Protein AF-A0A522ASK8-F1 (afdb_monomer_lite)

Sequence (220 aa):
MASTKFKPLINVTYTLKLSSFEGRPVESQFGKDQVLLRADVIAPAEAAGADLPWYTYPWVPERVQRAGIRAGEVFTLCVAQQPGTSKPDLRVAKAADATGIPESDLERDLRRSIAQKQREPQQSANVVAMPARPTTAPTVQTLASQALAGCLIAALDATAAARDYAAKHGLVFDATSEDIQGLASTLFIQISRMGAGFTAMSAPGEQQQQLVNGGMKCLQ

Foldseek 3Di:
DPQAADDDDAQDKWKKAWQDLPFDWDQDPVRATWTWTFIQTPDDPVRGDGRHIYTHHPCVSVVCVVLVADHRFIKMWHFYDDPPDPDTDIDIHGPVCVVCPPDDVVNVVVVVVVVVVVPDDDDDDDDDDDDDDDDDDPPVCDLLNVLLVLLLVVLVVVLVVVCVVCVVVVHDDDADPVNSNVRSVVSSVVCVVVVDRDDRDDDDDDPDDDDDDDDDDDDD

Structure (mmCIF, N/CA/C/O backbone):
data_AF-A0A522ASK8-F1
#
_entry.id   AF-A0A522ASK8-F1
#
loop_
_atom_site.group_PDB
_atom_site.id
_atom_site.type_symbol
_atom_site.label_atom_id
_atom_site.label_alt_id
_atom_site.label_comp_id
_atom_site.label_asym_id
_atom_site.label_entity_id
_atom_site.label_seq_id
_atom_site.pdbx_PDB_ins_code
_atom_site.Cartn_x
_atom_site.Cartn_y
_atom_site.Cartn_z
_atom_site.occupancy
_atom_site.B_iso_or_equiv
_atom_site.auth_seq_id
_atom_site.auth_comp_id
_atom_site.auth_asym_id
_atom_site.auth_atom_id
_atom_site.pdbx_PDB_model_num
ATOM 1 N N . MET A 1 1 ? -13.038 23.461 14.520 1.00 42.41 1 MET A N 1
ATOM 2 C CA . MET A 1 1 ? -12.334 22.230 14.942 1.00 42.41 1 MET A CA 1
ATOM 3 C C . MET A 1 1 ? -12.316 21.278 13.757 1.00 42.41 1 MET A C 1
ATOM 5 O O . MET A 1 1 ? -13.387 20.913 13.290 1.00 42.41 1 MET A O 1
ATOM 9 N N . ALA A 1 2 ? -11.148 20.961 13.194 1.00 48.94 2 ALA A N 1
ATOM 10 C CA . ALA A 1 2 ? -11.062 20.005 12.091 1.00 48.94 2 ALA A CA 1
ATOM 11 C C . ALA A 1 2 ? -11.383 18.607 12.637 1.00 48.94 2 ALA A C 1
ATOM 13 O O . ALA A 1 2 ? -10.644 18.087 13.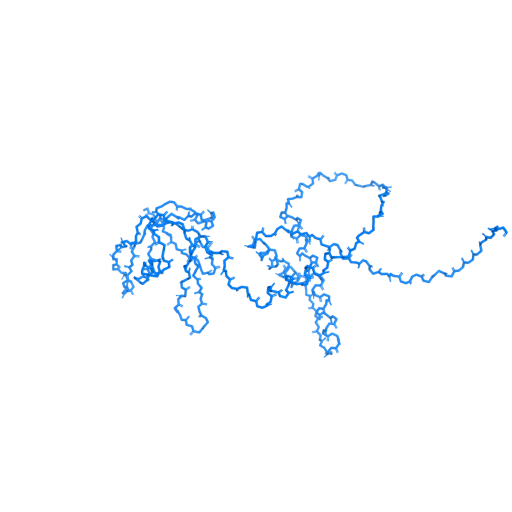466 1.00 48.94 2 ALA A O 1
ATOM 14 N N . SER A 1 3 ? -12.517 18.032 12.237 1.00 60.44 3 SER A N 1
ATOM 15 C CA . SER A 1 3 ? -12.857 16.656 12.598 1.00 60.44 3 SER A CA 1
ATOM 16 C C . SER A 1 3 ? -11.891 15.720 11.870 1.00 60.44 3 SER A C 1
ATOM 18 O O . SER A 1 3 ? -11.914 15.632 10.639 1.00 60.44 3 SER A O 1
ATOM 20 N N . THR A 1 4 ? -11.000 15.076 12.625 1.00 84.00 4 THR A N 1
ATOM 21 C CA . THR A 1 4 ? -10.091 14.046 12.118 1.00 84.00 4 THR A CA 1
ATOM 22 C C . THR A 1 4 ? -10.934 12.912 11.549 1.00 84.00 4 THR A C 1
ATOM 24 O O . THR A 1 4 ? -11.679 12.265 12.278 1.00 84.00 4 THR A O 1
ATOM 27 N N . LYS A 1 5 ? -10.862 12.709 10.233 1.00 88.69 5 LYS A N 1
ATOM 28 C CA . LYS A 1 5 ? -11.617 11.678 9.515 1.00 88.69 5 LYS A CA 1
ATOM 29 C C . LYS A 1 5 ? -10.676 10.629 8.956 1.00 88.69 5 LYS A C 1
ATOM 31 O O . LYS A 1 5 ? -9.588 10.966 8.489 1.00 88.69 5 LYS A O 1
ATOM 36 N N . PHE A 1 6 ? -11.117 9.378 8.950 1.00 90.44 6 PHE A N 1
ATOM 37 C CA . PHE A 1 6 ? -10.369 8.308 8.316 1.00 90.44 6 PHE A CA 1
ATOM 38 C C . PHE A 1 6 ? -10.492 8.422 6.794 1.00 90.44 6 PHE A C 1
ATOM 40 O O . PHE A 1 6 ? -11.593 8.467 6.234 1.00 90.44 6 PHE A O 1
ATOM 47 N N . LYS A 1 7 ? -9.342 8.485 6.121 1.00 88.81 7 LYS A N 1
ATOM 48 C CA . LYS A 1 7 ? -9.238 8.484 4.663 1.00 88.81 7 LYS A CA 1
ATOM 49 C C . LYS A 1 7 ? -8.182 7.452 4.260 1.00 88.81 7 LYS A C 1
ATOM 51 O O . LYS A 1 7 ? -6.997 7.750 4.401 1.00 88.81 7 LYS A O 1
ATOM 56 N N . PRO A 1 8 ? -8.581 6.265 3.773 1.00 88.56 8 PRO A N 1
ATOM 57 C CA . PRO A 1 8 ? -7.616 5.251 3.379 1.00 88.56 8 PRO A CA 1
ATOM 58 C C . PRO A 1 8 ? -6.788 5.735 2.182 1.00 88.56 8 PRO A C 1
ATOM 60 O O . PRO A 1 8 ? -7.332 6.281 1.216 1.00 88.56 8 PRO A O 1
ATOM 63 N N . LEU A 1 9 ? -5.472 5.545 2.261 1.00 86.88 9 LEU A N 1
ATOM 64 C CA . LEU A 1 9 ? -4.545 5.783 1.160 1.00 86.88 9 LEU A CA 1
ATOM 65 C C . LEU A 1 9 ? -4.583 4.623 0.156 1.00 86.88 9 LEU A C 1
ATOM 67 O O . LEU A 1 9 ? -4.892 3.480 0.498 1.00 86.88 9 LEU A O 1
ATOM 71 N N . ILE A 1 10 ? -4.262 4.934 -1.100 1.00 85.75 10 ILE A N 1
ATOM 72 C CA . ILE A 1 10 ? -4.192 3.945 -2.180 1.00 85.75 10 ILE A CA 1
ATOM 73 C C . ILE A 1 10 ? -3.001 3.012 -1.928 1.00 85.75 10 ILE A C 1
ATOM 75 O O . ILE A 1 10 ? -1.924 3.468 -1.552 1.00 85.75 10 ILE A O 1
ATOM 79 N N . ASN A 1 11 ? -3.196 1.714 -2.161 1.00 82.12 11 ASN A N 1
ATOM 80 C CA . ASN A 1 11 ? -2.209 0.639 -2.006 1.00 82.12 11 ASN A CA 1
ATOM 81 C C . ASN A 1 11 ? -1.643 0.471 -0.584 1.00 82.12 11 ASN A C 1
ATOM 83 O O . ASN A 1 11 ? -0.648 -0.234 -0.398 1.00 82.12 11 ASN A O 1
ATOM 87 N N . VAL A 1 12 ? -2.292 1.069 0.416 1.00 83.50 12 VAL A N 1
ATOM 88 C CA . VAL A 1 12 ? -1.988 0.864 1.833 1.00 83.50 12 VAL A CA 1
ATOM 89 C C . VAL A 1 12 ? -3.033 -0.073 2.424 1.00 83.50 12 VAL A C 1
ATOM 91 O O . VAL A 1 12 ? -4.238 0.135 2.263 1.00 83.50 12 VAL A O 1
ATOM 94 N N . THR A 1 13 ? -2.560 -1.120 3.098 1.00 88.56 13 THR A N 1
ATOM 95 C CA . THR A 1 13 ? -3.422 -2.038 3.841 1.00 88.56 13 THR A CA 1
ATOM 96 C C . THR A 1 13 ? -3.640 -1.485 5.239 1.00 88.56 13 THR A C 1
ATOM 98 O O . THR A 1 13 ? -2.684 -1.251 5.974 1.00 88.56 13 THR A O 1
ATOM 101 N N . TYR A 1 14 ? -4.903 -1.315 5.607 1.00 89.06 14 TYR A N 1
ATOM 102 C CA . TYR A 1 14 ? -5.321 -0.910 6.937 1.00 89.06 14 TYR A CA 1
ATOM 103 C C . TYR A 1 14 ? -5.935 -2.085 7.677 1.00 89.06 14 TYR A C 1
ATOM 105 O O . TYR A 1 14 ? -6.714 -2.842 7.099 1.00 89.06 14 TYR A O 1
ATOM 113 N N . THR A 1 15 ? -5.638 -2.188 8.965 1.00 90.56 15 THR A N 1
ATOM 114 C CA . THR A 1 15 ? -6.332 -3.097 9.876 1.00 90.56 15 THR A CA 1
ATOM 115 C C . THR A 1 15 ? -7.351 -2.282 10.649 1.00 90.56 15 THR A C 1
ATOM 117 O O . THR A 1 15 ? -6.987 -1.335 11.347 1.00 90.56 15 THR A O 1
ATOM 120 N N . LEU A 1 16 ? -8.623 -2.627 10.492 1.00 92.75 16 LEU A N 1
ATOM 121 C CA . LEU A 1 16 ? -9.754 -1.855 10.987 1.00 92.75 16 LEU A CA 1
ATOM 122 C C . LEU A 1 16 ? -10.684 -2.732 11.815 1.00 92.75 16 LEU A C 1
ATOM 124 O O . LEU A 1 16 ? -10.792 -3.934 11.578 1.00 92.75 16 LEU A O 1
ATOM 128 N N . LYS A 1 17 ? -11.449 -2.100 12.696 1.00 91.69 17 LYS A N 1
ATOM 129 C CA . LYS A 1 17 ? -12.648 -2.663 13.312 1.00 91.69 17 LYS A CA 1
ATOM 130 C C . LYS A 1 17 ? -13.788 -1.664 13.148 1.00 91.69 17 LYS A C 1
ATOM 132 O O . LYS A 1 17 ? -13.606 -0.475 13.379 1.00 91.69 17 LYS A O 1
ATOM 137 N N . LEU A 1 18 ? -14.957 -2.129 12.712 1.00 90.06 18 LEU A N 1
ATOM 138 C CA . LEU A 1 18 ? -16.137 -1.271 12.565 1.00 90.06 18 LEU A CA 1
ATOM 139 C C . LEU A 1 18 ? -17.043 -1.396 13.789 1.00 90.06 18 LEU A C 1
ATOM 141 O O . LEU A 1 18 ? -17.368 -2.509 14.208 1.00 90.06 18 LEU A O 1
ATOM 145 N N . SER A 1 19 ? -17.480 -0.257 14.327 1.00 85.00 19 SER A N 1
ATOM 146 C CA . SER A 1 19 ? -18.405 -0.194 15.468 1.00 85.00 19 SER A CA 1
ATOM 147 C C . SER A 1 19 ? -19.820 -0.633 15.072 1.00 85.00 19 SER A C 1
ATOM 149 O O . SER A 1 19 ? -20.538 -1.233 15.865 1.00 85.00 19 SER A O 1
ATOM 151 N N . SER A 1 20 ? -20.214 -0.351 13.825 1.00 83.00 20 SER A N 1
ATOM 152 C CA . SER A 1 20 ? -21.471 -0.777 13.205 1.00 83.00 20 SER A CA 1
ATOM 153 C C . SER A 1 20 ? -21.329 -0.803 11.678 1.00 83.00 20 SER A C 1
ATOM 155 O O . SER A 1 20 ? -20.532 -0.049 11.113 1.00 83.00 20 SER A O 1
ATOM 157 N N . PHE A 1 21 ? -22.112 -1.656 11.012 1.00 78.19 21 PHE A N 1
ATOM 158 C CA . PHE A 1 21 ? -22.260 -1.661 9.549 1.00 78.19 21 PHE A CA 1
ATOM 159 C C . PHE A 1 21 ? -23.483 -0.895 9.060 1.00 78.19 21 PHE A C 1
ATOM 161 O O . PHE A 1 21 ? -23.581 -0.625 7.863 1.00 78.19 21 PHE A O 1
ATOM 168 N N . GLU A 1 22 ? -24.402 -0.551 9.964 1.00 78.62 22 GLU A N 1
ATOM 169 C CA . GLU A 1 22 ? -25.523 0.339 9.678 1.00 78.62 22 GLU A CA 1
ATOM 170 C C . GLU A 1 22 ? -24.966 1.753 9.568 1.00 78.62 22 GLU A C 1
ATOM 172 O O . GLU A 1 22 ? -24.999 2.566 10.492 1.00 78.62 22 GLU A O 1
ATOM 177 N N . GLY A 1 23 ? -24.309 2.004 8.443 1.00 80.56 23 GLY A N 1
ATOM 178 C CA . GLY A 1 23 ? -23.760 3.306 8.165 1.00 80.56 23 GLY A CA 1
ATOM 179 C C . GLY A 1 23 ? -24.883 4.303 7.933 1.00 80.56 23 GLY A C 1
ATOM 180 O O . GLY A 1 23 ? -25.924 3.988 7.354 1.00 80.56 23 GLY A O 1
ATOM 181 N N . ARG A 1 24 ? -24.669 5.533 8.388 1.00 85.94 24 ARG A N 1
ATOM 182 C CA . ARG A 1 24 ? -25.643 6.602 8.198 1.00 85.94 24 ARG A CA 1
ATOM 183 C C . ARG A 1 24 ? -25.520 7.121 6.763 1.00 85.94 24 ARG A C 1
ATOM 185 O O . ARG A 1 24 ? -24.409 7.505 6.389 1.00 85.94 24 ARG A O 1
ATOM 192 N N . PRO A 1 25 ? -26.597 7.164 5.961 1.00 85.88 25 PRO A N 1
ATOM 193 C CA . PRO A 1 25 ? -26.543 7.821 4.662 1.00 85.88 25 PRO A CA 1
ATOM 194 C C . PRO A 1 25 ? -26.252 9.311 4.866 1.00 85.88 25 PRO A C 1
ATOM 196 O O . PRO A 1 25 ? -26.813 9.953 5.758 1.00 85.88 25 PRO A O 1
ATOM 199 N N . VAL A 1 26 ? -25.333 9.848 4.069 1.00 87.94 26 VAL A N 1
ATOM 200 C CA . VAL A 1 26 ? -24.940 11.257 4.093 1.00 87.94 26 VAL A CA 1
ATOM 201 C C . VAL A 1 26 ? -24.967 11.781 2.666 1.00 87.94 26 VAL A C 1
ATOM 203 O O . VAL A 1 26 ? -24.323 11.221 1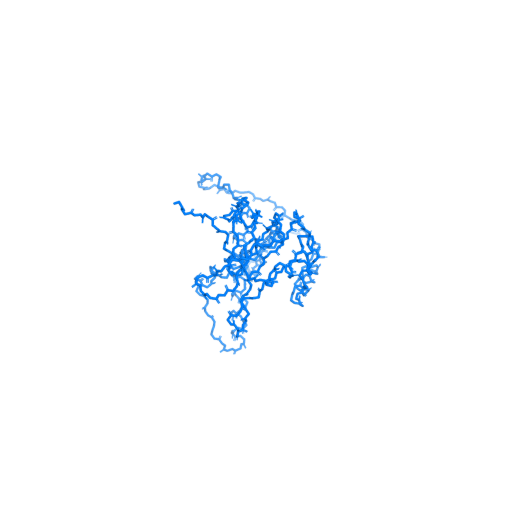.777 1.00 87.94 26 VAL A O 1
ATOM 206 N N . GLU A 1 27 ? -25.688 12.881 2.459 1.00 79.81 27 GLU A N 1
ATOM 207 C CA . GLU A 1 27 ? -25.635 13.613 1.199 1.00 79.81 27 GLU A CA 1
ATOM 208 C C . GLU A 1 27 ? -24.240 14.213 1.025 1.00 79.81 27 GLU A C 1
ATOM 210 O O . GLU A 1 27 ? -23.770 15.026 1.827 1.00 79.81 27 GLU A O 1
ATOM 215 N N . SER A 1 28 ? -23.540 13.783 -0.022 1.00 77.88 28 SER A N 1
ATOM 216 C CA . SER A 1 28 ? -22.258 14.377 -0.366 1.00 77.88 28 SER A CA 1
ATOM 217 C C . SER A 1 28 ? -22.478 15.700 -1.085 1.00 77.88 28 SER A C 1
ATOM 219 O O . SER A 1 28 ? -23.214 15.768 -2.066 1.00 77.88 28 SER A O 1
ATOM 221 N N . GLN A 1 29 ? -21.705 16.718 -0.708 1.00 69.19 29 GLN A N 1
ATOM 222 C CA . GLN A 1 29 ? -21.577 17.970 -1.465 1.00 69.19 29 GLN A CA 1
ATOM 223 C C . GLN A 1 29 ? -21.122 17.768 -2.928 1.00 69.19 29 GLN A C 1
ATOM 225 O O . GLN A 1 29 ? -21.210 18.684 -3.737 1.00 69.19 29 GLN A O 1
ATOM 230 N N . PHE A 1 30 ? -20.627 16.574 -3.275 1.00 67.81 30 PHE A N 1
ATOM 231 C CA . PHE A 1 30 ? -20.224 16.189 -4.630 1.00 67.81 30 PHE A CA 1
ATOM 232 C C . PHE A 1 30 ? -21.288 15.359 -5.373 1.00 67.81 30 PHE A C 1
ATOM 234 O O . PHE A 1 30 ? -20.971 14.727 -6.381 1.00 67.81 30 PHE A O 1
ATOM 241 N N . GLY A 1 31 ? -22.527 15.317 -4.870 1.00 62.19 31 GLY A N 1
ATOM 242 C CA . GLY A 1 31 ? -23.676 14.705 -5.550 1.00 62.19 31 GLY A CA 1
ATOM 243 C C . GLY A 1 31 ? -23.652 13.176 -5.631 1.00 62.19 31 GLY A C 1
ATOM 244 O O . GLY A 1 31 ? -24.359 12.600 -6.450 1.00 62.19 31 GLY A O 1
ATOM 245 N N . LYS A 1 32 ? -22.821 12.505 -4.826 1.00 72.50 32 LYS A N 1
ATOM 246 C CA . LYS A 1 32 ? -22.782 11.038 -4.733 1.00 72.50 32 LYS A CA 1
ATOM 247 C C . LYS A 1 32 ? -23.282 10.591 -3.370 1.00 72.50 32 LYS A C 1
ATOM 249 O O . LYS A 1 32 ? -22.823 11.128 -2.364 1.00 72.50 32 LYS A O 1
ATOM 254 N N . ASP A 1 33 ? -24.130 9.572 -3.337 1.00 83.06 33 ASP A N 1
ATOM 255 C CA . ASP A 1 33 ? -24.536 8.939 -2.085 1.00 83.06 33 ASP A CA 1
ATOM 256 C C . ASP A 1 33 ? -23.295 8.417 -1.360 1.00 83.06 33 ASP A C 1
ATOM 258 O O . ASP A 1 33 ? -22.497 7.657 -1.921 1.00 83.06 33 ASP A O 1
ATOM 262 N N . GLN A 1 34 ? -23.096 8.869 -0.126 1.00 88.44 34 GLN A N 1
ATOM 263 C CA . GLN A 1 34 ? -22.049 8.375 0.754 1.00 88.44 34 GLN A CA 1
ATOM 264 C C . GLN A 1 34 ? -22.674 7.778 1.998 1.00 88.44 34 GLN A C 1
ATOM 266 O O . GLN A 1 34 ? -23.779 8.123 2.414 1.00 88.44 34 GLN A O 1
ATOM 271 N N . VAL A 1 35 ? -21.925 6.874 2.607 1.00 90.38 35 VAL A N 1
ATOM 272 C CA . VAL A 1 35 ? -22.282 6.280 3.882 1.00 90.38 35 VAL A CA 1
ATOM 273 C C . VAL A 1 35 ? -21.193 6.631 4.883 1.00 90.38 35 VAL A C 1
ATOM 275 O O . VAL A 1 35 ? -20.000 6.492 4.601 1.00 90.38 35 VAL A O 1
ATOM 278 N N . LEU A 1 36 ? -21.614 7.123 6.044 1.00 90.62 36 LEU A N 1
ATOM 279 C CA . LEU A 1 36 ? -20.749 7.392 7.179 1.00 90.62 36 LEU A CA 1
ATOM 280 C C . LEU A 1 36 ? -20.684 6.154 8.071 1.00 90.62 36 LEU A C 1
ATOM 282 O O . LEU A 1 36 ? -21.691 5.735 8.644 1.00 90.62 36 LEU A O 1
ATOM 286 N N . LEU A 1 37 ? -19.478 5.617 8.212 1.00 91.25 37 LEU A N 1
ATOM 287 C CA . LEU A 1 37 ? -19.135 4.551 9.145 1.00 91.25 37 LEU A CA 1
ATOM 288 C C . LEU A 1 37 ? -18.254 5.086 10.276 1.00 91.25 37 LEU A C 1
ATOM 290 O O . LEU A 1 37 ? -17.624 6.139 10.156 1.00 91.25 37 LEU A O 1
ATOM 294 N N . ARG A 1 38 ? -18.197 4.330 11.371 1.00 91.25 38 ARG A N 1
ATOM 295 C CA . ARG A 1 38 ? -17.268 4.544 12.483 1.00 91.25 38 ARG A CA 1
ATOM 296 C C . ARG A 1 38 ? -16.261 3.406 12.514 1.00 91.25 38 ARG A C 1
ATOM 298 O O . ARG A 1 38 ? -16.665 2.243 12.582 1.00 91.25 38 ARG A O 1
ATOM 305 N N . ALA A 1 39 ? -14.981 3.751 12.404 1.00 90.44 39 ALA A N 1
ATOM 306 C CA . ALA A 1 39 ? -13.891 2.793 12.307 1.00 90.44 39 ALA A CA 1
ATOM 307 C C . ALA A 1 39 ? -12.832 3.039 13.385 1.00 90.44 39 ALA A C 1
ATOM 309 O O . ALA A 1 39 ? -12.309 4.145 13.512 1.00 90.44 39 ALA A O 1
ATOM 310 N N . ASP A 1 40 ? -12.471 1.975 14.089 1.00 91.56 40 ASP A N 1
ATOM 311 C CA . ASP A 1 40 ? -11.251 1.890 14.877 1.00 91.56 40 ASP A CA 1
ATOM 312 C C . ASP A 1 40 ? -10.120 1.451 13.943 1.00 91.56 40 ASP A C 1
ATOM 314 O O . ASP A 1 40 ? -10.093 0.311 13.469 1.00 91.56 40 ASP A O 1
ATOM 318 N N . VAL A 1 41 ? -9.194 2.358 13.645 1.00 89.06 41 VAL A N 1
ATOM 319 C CA . VAL A 1 41 ? -8.003 2.061 12.847 1.00 89.06 41 VAL A CA 1
ATOM 320 C C . VAL A 1 41 ? -6.924 1.545 13.791 1.00 89.06 41 VAL A C 1
ATOM 322 O O . VAL A 1 41 ? -6.469 2.261 14.680 1.00 89.06 41 VAL A O 1
ATOM 325 N N . ILE A 1 42 ? -6.529 0.289 13.600 1.00 88.12 42 ILE A N 1
ATOM 326 C CA . ILE A 1 42 ? -5.543 -0.414 14.429 1.00 88.12 42 ILE A CA 1
ATOM 327 C C . ILE A 1 42 ? -4.153 -0.324 13.792 1.00 88.12 42 ILE A C 1
ATOM 329 O O . ILE A 1 42 ? -3.160 -0.150 14.492 1.00 88.12 42 ILE A O 1
ATOM 333 N N . ALA A 1 43 ? -4.077 -0.437 12.464 1.00 83.38 43 ALA A N 1
ATOM 334 C CA . ALA A 1 43 ? -2.833 -0.327 11.709 1.00 83.38 43 ALA A CA 1
ATOM 335 C C . ALA A 1 43 ? -3.079 0.335 10.340 1.00 83.38 43 ALA A C 1
ATOM 337 O O . ALA A 1 43 ? -4.176 0.183 9.790 1.00 83.38 43 ALA A O 1
ATOM 338 N N . PRO A 1 44 ? -2.075 1.018 9.765 1.00 80.44 44 PRO A N 1
ATOM 339 C CA . PRO A 1 44 ? -0.737 1.248 10.318 1.00 80.44 44 PRO A CA 1
ATOM 340 C C . PRO A 1 44 ? -0.737 2.335 11.417 1.00 80.44 44 PRO A C 1
ATOM 342 O O . PRO A 1 44 ? -1.714 3.072 11.562 1.00 80.44 44 PRO A O 1
ATOM 345 N N . ALA A 1 45 ? 0.316 2.388 12.242 1.00 75.38 45 ALA A N 1
ATOM 346 C CA . ALA A 1 45 ? 0.340 3.165 13.492 1.00 75.38 45 ALA A CA 1
ATOM 347 C C . ALA A 1 45 ? 0.142 4.677 13.275 1.00 75.38 45 ALA A C 1
ATOM 349 O O . ALA A 1 45 ? -0.494 5.345 14.085 1.00 75.38 45 ALA A O 1
ATOM 350 N N . GLU A 1 46 ? 0.623 5.206 12.153 1.00 78.50 46 GLU A N 1
ATOM 351 C CA . GLU A 1 46 ? 0.477 6.604 11.743 1.00 78.50 46 GLU A CA 1
ATOM 352 C C . GLU A 1 46 ? -0.969 7.014 11.433 1.00 78.50 46 GLU A C 1
ATOM 354 O O . GLU A 1 46 ? -1.297 8.199 11.451 1.00 78.50 46 GLU A O 1
ATOM 359 N N . ALA A 1 47 ? -1.834 6.041 11.147 1.00 79.25 47 ALA A N 1
ATOM 360 C CA . ALA A 1 47 ? -3.253 6.248 10.891 1.00 79.25 47 ALA A CA 1
ATOM 361 C C . ALA A 1 47 ? -4.134 5.718 12.029 1.00 79.25 47 ALA A C 1
ATOM 363 O O . ALA A 1 47 ? -5.360 5.783 11.918 1.00 79.25 47 ALA A O 1
ATOM 364 N N . ALA A 1 48 ? -3.527 5.178 13.092 1.00 82.19 48 ALA A N 1
ATOM 365 C CA . ALA A 1 48 ? -4.249 4.573 14.193 1.00 82.19 48 ALA A CA 1
ATOM 366 C C . ALA A 1 48 ? -5.094 5.616 14.933 1.00 82.19 48 ALA A C 1
ATOM 368 O O . ALA A 1 48 ? -4.669 6.742 15.196 1.00 82.19 48 ALA A O 1
ATOM 369 N N . GLY A 1 49 ? -6.315 5.228 15.273 1.00 83.94 49 GLY A N 1
ATOM 370 C CA . GLY A 1 49 ? -7.270 6.109 15.923 1.00 83.94 49 GLY A CA 1
ATOM 371 C C . GLY A 1 49 ? -8.584 5.393 16.174 1.00 83.94 49 GLY A C 1
ATOM 372 O O . GLY A 1 49 ? -9.041 4.612 15.342 1.00 83.94 49 GLY A O 1
ATOM 373 N N . ALA A 1 50 ? -9.176 5.654 17.335 1.00 83.19 50 ALA A N 1
ATOM 374 C CA . ALA A 1 50 ? -10.451 5.072 17.723 1.00 83.19 50 ALA A CA 1
ATOM 375 C C . ALA A 1 50 ? -11.625 5.904 17.189 1.00 83.19 50 ALA A C 1
ATOM 377 O O . ALA A 1 50 ? -11.558 7.135 17.152 1.00 83.19 50 ALA A O 1
ATOM 378 N N . ASP A 1 51 ? -12.702 5.218 16.813 1.00 86.25 51 ASP A N 1
ATOM 379 C CA . ASP A 1 51 ? -14.005 5.773 16.443 1.00 86.25 51 ASP A CA 1
ATOM 380 C C .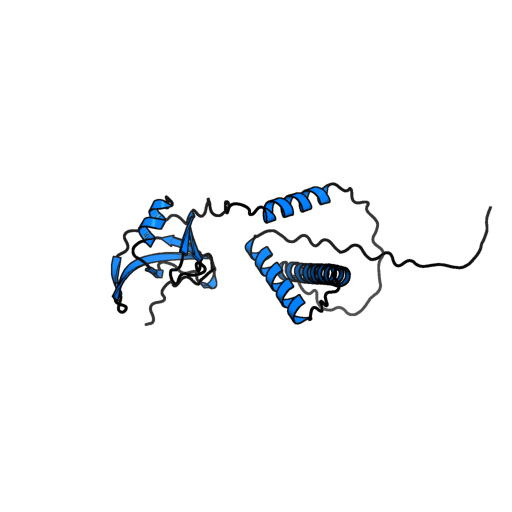 ASP A 1 51 ? -13.959 6.880 15.368 1.00 86.25 51 ASP A C 1
ATOM 382 O O . ASP A 1 51 ? -14.750 7.835 15.363 1.00 86.25 51 ASP A O 1
ATOM 386 N N . LEU A 1 52 ? -13.030 6.762 14.416 1.00 88.81 52 LEU A N 1
ATOM 387 C CA . LEU A 1 52 ? -12.851 7.758 13.370 1.00 88.81 52 LEU A CA 1
ATOM 388 C C . LEU A 1 52 ? -14.025 7.722 12.375 1.00 88.81 52 LEU A C 1
ATOM 390 O O . LE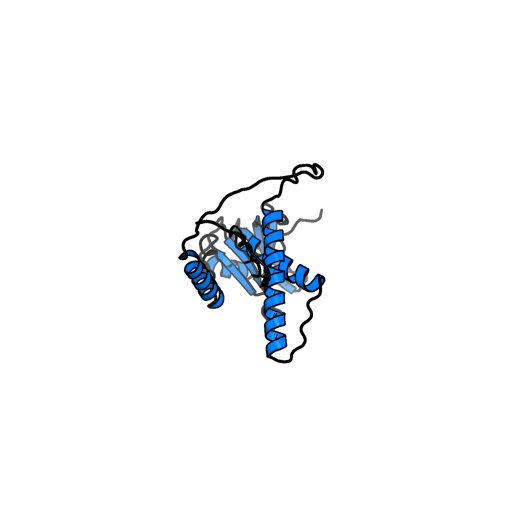U A 1 52 ? -14.408 6.648 11.896 1.00 88.81 52 LEU A O 1
ATOM 394 N N . PRO A 1 53 ? -14.590 8.888 12.004 1.00 90.94 53 PRO A N 1
ATOM 395 C CA . PRO A 1 53 ? -15.594 8.964 10.957 1.00 90.94 53 PRO A CA 1
ATOM 396 C C . PRO A 1 53 ? -14.969 8.607 9.606 1.00 90.94 53 PRO A C 1
ATOM 398 O O . PRO A 1 53 ? -13.991 9.225 9.173 1.00 90.94 53 PRO A O 1
ATOM 401 N N . TRP A 1 54 ? -15.563 7.634 8.922 1.00 91.75 54 TRP A N 1
ATOM 402 C CA . TRP A 1 54 ? -15.160 7.178 7.599 1.00 91.75 54 TRP A CA 1
ATOM 403 C C . TRP A 1 54 ? -16.298 7.377 6.598 1.00 91.75 54 TRP A C 1
ATOM 405 O O . TRP A 1 54 ? -17.317 6.691 6.642 1.00 91.75 54 TRP A O 1
ATOM 415 N N . TYR A 1 55 ? -16.107 8.322 5.680 1.00 90.44 55 TYR A N 1
ATOM 416 C CA . TYR A 1 55 ? -17.022 8.563 4.566 1.00 90.44 55 TYR A CA 1
ATOM 417 C C . TYR A 1 55 ? -16.633 7.654 3.405 1.00 90.44 55 TYR A C 1
ATOM 419 O O . TYR A 1 55 ? -15.534 7.778 2.856 1.00 90.44 55 TYR A O 1
ATOM 427 N N . THR A 1 56 ? -17.517 6.732 3.045 1.00 89.31 56 THR A N 1
ATOM 428 C CA . THR A 1 56 ? -17.238 5.703 2.043 1.00 89.31 56 THR A CA 1
ATOM 429 C C . THR A 1 56 ? -18.412 5.498 1.091 1.00 89.31 56 THR A C 1
ATOM 431 O O . THR A 1 56 ? -19.461 6.130 1.225 1.00 89.31 56 THR A O 1
ATOM 434 N N . TYR A 1 57 ? -18.223 4.645 0.085 1.00 87.19 57 TYR A N 1
ATOM 435 C CA . TYR A 1 57 ? -19.266 4.349 -0.890 1.00 87.19 57 TYR A CA 1
ATOM 436 C C . TYR A 1 57 ? -20.370 3.449 -0.301 1.00 87.19 57 TYR A C 1
ATOM 438 O O . TYR A 1 57 ? -20.070 2.594 0.536 1.00 87.19 57 TYR A O 1
ATOM 446 N N . PRO A 1 58 ? -21.621 3.544 -0.790 1.00 87.06 58 PRO A N 1
ATOM 447 C CA . PRO A 1 58 ? -22.756 2.792 -0.242 1.00 87.06 58 PRO A CA 1
ATOM 448 C C . PRO A 1 58 ? -22.638 1.272 -0.371 1.00 87.06 58 PRO A C 1
ATOM 450 O O . PRO A 1 58 ? -23.220 0.537 0.414 1.00 87.06 58 PRO A O 1
ATOM 453 N N . TRP A 1 59 ? -21.856 0.793 -1.338 1.00 86.56 59 TRP A N 1
ATOM 454 C CA . TRP A 1 59 ? -21.615 -0.635 -1.555 1.00 86.56 59 TRP A CA 1
ATOM 455 C C . TRP A 1 59 ? -20.545 -1.224 -0.621 1.00 86.56 59 TRP A C 1
ATOM 457 O O . TRP A 1 59 ? -20.354 -2.439 -0.595 1.00 86.56 59 TRP A O 1
ATOM 467 N N . VAL A 1 60 ? -19.813 -0.398 0.139 1.00 88.12 60 VAL A N 1
ATOM 468 C CA . VAL A 1 60 ? -18.754 -0.886 1.038 1.00 88.12 60 VAL A CA 1
ATOM 469 C C . VAL A 1 60 ? -19.311 -1.725 2.190 1.00 88.12 60 VAL A C 1
ATOM 471 O O . VAL A 1 60 ? -18.818 -2.841 2.350 1.00 88.12 60 VAL A O 1
ATOM 474 N N . PRO A 1 61 ? -20.333 -1.281 2.953 1.00 87.12 61 PRO A N 1
ATOM 475 C CA . PRO A 1 61 ? -20.932 -2.100 4.008 1.00 87.12 61 PRO A CA 1
ATOM 476 C C . PRO A 1 61 ? -21.376 -3.479 3.513 1.00 87.12 61 PRO A C 1
ATOM 478 O O . PRO A 1 61 ? -21.060 -4.489 4.137 1.00 87.12 61 PRO A O 1
ATOM 481 N N . GLU A 1 62 ? -22.021 -3.535 2.345 1.00 86.44 62 GLU A N 1
ATOM 482 C CA . GLU A 1 62 ? -22.466 -4.791 1.736 1.00 86.44 62 GLU A CA 1
ATOM 483 C C . GLU A 1 62 ? -21.282 -5.718 1.420 1.00 86.44 62 GLU A C 1
ATOM 485 O O . GLU A 1 62 ? -21.337 -6.920 1.670 1.00 86.44 62 GLU A O 1
ATOM 490 N N . ARG A 1 63 ? -20.167 -5.169 0.920 1.00 87.44 63 ARG A N 1
ATOM 491 C CA . ARG A 1 63 ? -18.957 -5.947 0.615 1.00 87.44 63 ARG A CA 1
ATOM 492 C C . ARG A 1 63 ? -18.290 -6.497 1.877 1.00 87.44 63 ARG A C 1
ATOM 494 O O . ARG A 1 63 ? -17.825 -7.634 1.858 1.00 87.44 63 ARG A O 1
ATOM 501 N N . VAL A 1 64 ? -18.280 -5.728 2.969 1.00 87.62 64 VAL A N 1
ATOM 502 C CA . VAL A 1 64 ? -17.779 -6.192 4.276 1.00 87.62 64 VAL A CA 1
ATOM 503 C C . VAL A 1 64 ? -18.659 -7.321 4.824 1.00 87.62 64 VAL A C 1
ATOM 505 O O . VAL A 1 64 ? -18.142 -8.360 5.235 1.00 87.62 64 VAL A O 1
ATOM 508 N N . GLN A 1 65 ? -19.984 -7.171 4.748 1.00 87.31 65 GLN A N 1
ATOM 509 C CA . GLN A 1 65 ? -20.931 -8.212 5.158 1.00 87.31 65 GLN A CA 1
ATOM 510 C C . GLN A 1 65 ? -20.804 -9.480 4.305 1.00 87.31 65 GLN A C 1
ATOM 512 O O . GLN A 1 65 ? -20.803 -10.587 4.840 1.00 87.31 65 GLN A O 1
ATOM 517 N N . ARG A 1 66 ? -20.632 -9.339 2.984 1.00 86.06 66 ARG A N 1
ATOM 518 C CA . ARG A 1 66 ? -20.449 -10.464 2.052 1.00 86.06 66 ARG A CA 1
ATOM 519 C C . ARG A 1 66 ? -19.149 -11.231 2.302 1.00 86.06 66 ARG A C 1
ATOM 521 O O . ARG A 1 66 ? -19.112 -12.437 2.088 1.00 86.06 66 ARG A O 1
ATOM 528 N N . ALA A 1 67 ? -18.112 -10.561 2.803 1.00 83.88 67 ALA A N 1
ATOM 529 C CA . ALA A 1 67 ? -16.890 -11.205 3.289 1.00 83.88 67 ALA A CA 1
ATOM 530 C C . ALA A 1 67 ? -17.086 -11.939 4.638 1.00 83.88 67 ALA A C 1
ATOM 532 O O . ALA A 1 67 ? -16.143 -12.507 5.187 1.00 83.88 67 ALA A O 1
ATOM 533 N N . GLY A 1 68 ? -18.304 -11.937 5.191 1.00 85.69 68 GLY A N 1
ATOM 534 C CA . GLY A 1 68 ? -18.665 -12.637 6.420 1.00 85.69 68 GLY A CA 1
ATOM 535 C C . GLY A 1 68 ? -18.080 -12.010 7.684 1.00 85.69 68 GLY A C 1
ATOM 536 O O . GLY A 1 68 ? -17.936 -12.721 8.679 1.00 85.69 68 GLY A O 1
ATOM 537 N N . ILE A 1 69 ? -17.695 -10.732 7.628 1.00 87.06 69 ILE A N 1
ATOM 538 C CA . ILE A 1 69 ? -17.134 -9.973 8.752 1.00 87.06 69 ILE A CA 1
ATOM 539 C C . ILE A 1 69 ? -18.288 -9.420 9.592 1.00 87.06 69 ILE A C 1
ATOM 541 O O . ILE A 1 69 ? -19.215 -8.808 9.056 1.00 87.06 69 ILE A O 1
ATOM 545 N N . ARG A 1 70 ? -18.242 -9.634 10.909 1.00 85.06 70 ARG A N 1
ATOM 546 C CA . ARG A 1 70 ? -19.254 -9.158 11.868 1.00 85.06 70 ARG A CA 1
ATOM 547 C C . ARG A 1 70 ? -18.858 -7.827 12.509 1.00 85.06 70 ARG A C 1
ATOM 549 O O . ARG A 1 70 ? -17.697 -7.425 12.486 1.00 85.06 70 ARG A O 1
ATOM 556 N N . ALA A 1 71 ? -19.837 -7.122 13.079 1.00 84.06 71 ALA A N 1
ATOM 557 C CA . ALA A 1 71 ? -19.578 -5.851 13.743 1.00 84.06 71 ALA A CA 1
ATOM 558 C C . ALA A 1 71 ? -18.659 -6.107 14.939 1.00 84.06 71 ALA A C 1
ATOM 560 O O . ALA A 1 71 ? -18.826 -7.084 15.669 1.00 84.06 71 ALA A O 1
ATOM 561 N N . GLY A 1 72 ? -17.656 -5.254 15.104 1.00 83.25 72 GLY A N 1
ATOM 562 C CA . GLY A 1 72 ? -16.619 -5.444 16.103 1.00 83.25 72 GLY A CA 1
ATOM 563 C C . GLY A 1 72 ? -15.529 -6.468 15.749 1.00 83.25 72 GLY A C 1
ATOM 564 O O . GLY A 1 72 ? -14.572 -6.577 16.517 1.00 83.25 72 GLY A O 1
ATOM 565 N N . GLU A 1 73 ? -15.608 -7.167 14.611 1.00 86.62 73 GLU A N 1
ATOM 566 C CA . GLU A 1 73 ? -14.501 -7.994 14.120 1.00 86.62 73 GLU A CA 1
ATOM 567 C C . GLU A 1 73 ? -13.436 -7.146 13.422 1.00 86.62 73 GLU A C 1
ATOM 569 O O . GLU A 1 73 ? -13.720 -6.129 12.781 1.00 86.62 73 GLU A O 1
ATOM 574 N N . VAL A 1 74 ? -12.188 -7.595 13.551 1.00 88.44 74 VAL A N 1
ATOM 575 C CA . VAL A 1 74 ? -11.041 -6.975 12.894 1.00 88.44 74 VAL A CA 1
ATOM 576 C C . VAL A 1 74 ? -10.915 -7.515 11.472 1.00 88.44 74 VAL A C 1
ATOM 578 O O . VAL A 1 74 ? -10.950 -8.726 11.238 1.00 88.44 74 VAL A O 1
ATOM 581 N N . PHE A 1 75 ? -10.723 -6.617 10.514 1.00 89.81 75 PHE A N 1
ATOM 582 C CA . PHE A 1 75 ? -10.525 -6.960 9.113 1.00 89.81 75 PHE A CA 1
ATOM 583 C C . PHE A 1 75 ? -9.474 -6.070 8.460 1.00 89.81 75 PHE A C 1
ATOM 585 O O . PHE A 1 75 ? -9.068 -5.040 8.998 1.00 89.81 75 PHE A O 1
ATOM 592 N N . THR A 1 76 ? -9.033 -6.491 7.280 1.00 90.31 76 THR A N 1
ATOM 593 C CA . THR A 1 76 ? -8.093 -5.741 6.454 1.00 90.31 76 THR A CA 1
ATOM 594 C C . THR A 1 76 ? -8.822 -5.043 5.317 1.00 90.31 76 THR A C 1
ATOM 596 O O . THR A 1 76 ? -9.714 -5.611 4.682 1.00 90.31 76 THR A O 1
ATOM 599 N N . LEU A 1 77 ? -8.437 -3.796 5.072 1.00 91.25 77 LEU A N 1
ATOM 600 C CA . LEU A 1 77 ? -8.930 -2.955 3.995 1.00 91.25 77 LEU A CA 1
ATOM 601 C C . LEU A 1 77 ? -7.748 -2.498 3.147 1.00 91.25 77 LEU A C 1
ATOM 603 O O . LEU A 1 77 ? -6.839 -1.855 3.662 1.00 91.25 77 LEU A O 1
ATOM 607 N N . CYS A 1 78 ? -7.791 -2.745 1.844 1.00 89.50 78 CYS A N 1
ATOM 608 C CA . CYS A 1 78 ? -6.848 -2.156 0.900 1.00 89.50 78 CYS A CA 1
ATOM 609 C C . CYS A 1 78 ? -7.608 -1.513 -0.259 1.00 89.50 78 CYS A C 1
ATOM 611 O O . CYS A 1 78 ? -8.497 -2.126 -0.853 1.00 89.50 78 CYS A O 1
ATOM 613 N N . VAL A 1 79 ? -7.262 -0.266 -0.572 1.00 88.31 79 VAL A N 1
ATOM 614 C CA . VAL A 1 79 ? -7.819 0.459 -1.715 1.00 88.31 79 VAL A CA 1
ATOM 615 C C . VAL A 1 79 ? -6.828 0.352 -2.863 1.00 88.31 79 VAL A C 1
ATOM 617 O O . VAL A 1 79 ? -5.824 1.057 -2.879 1.00 88.31 79 VAL A O 1
ATOM 620 N N . ALA A 1 80 ? -7.088 -0.535 -3.815 1.00 81.50 80 ALA A N 1
ATOM 621 C CA . ALA A 1 80 ? -6.273 -0.687 -5.010 1.00 81.50 80 ALA A CA 1
ATOM 622 C C . ALA A 1 80 ? -6.811 0.200 -6.140 1.00 81.50 80 ALA A C 1
ATOM 624 O O . ALA A 1 80 ? -8.021 0.363 -6.311 1.00 81.50 80 ALA A O 1
ATOM 625 N N . GLN A 1 81 ? -5.916 0.766 -6.945 1.00 77.50 81 GLN A N 1
ATOM 626 C CA . GLN A 1 81 ? -6.310 1.412 -8.193 1.00 77.50 81 GLN A CA 1
ATOM 627 C C . GLN A 1 81 ? -6.345 0.358 -9.299 1.00 77.50 81 GLN A C 1
ATOM 629 O O . GLN A 1 81 ? -5.333 -0.282 -9.580 1.00 77.50 81 GLN A O 1
ATOM 634 N N . GLN A 1 82 ? -7.509 0.151 -9.915 1.00 73.50 82 GLN A N 1
ATOM 635 C CA . GLN A 1 82 ? -7.620 -0.812 -11.003 1.00 73.50 82 GLN A CA 1
ATOM 636 C C . GLN A 1 82 ? -7.043 -0.203 -12.295 1.00 73.50 82 GLN A C 1
ATOM 638 O O . GLN A 1 82 ? -7.447 0.903 -12.669 1.00 73.50 82 GLN A O 1
ATOM 643 N N . PRO A 1 83 ? -6.130 -0.896 -13.002 1.00 70.44 83 PRO A N 1
ATOM 644 C CA . PRO A 1 83 ? -5.589 -0.408 -14.266 1.00 70.44 83 PRO A CA 1
ATOM 645 C C . PRO A 1 83 ? -6.720 -0.160 -15.271 1.00 70.44 83 PRO A C 1
ATOM 647 O O . PRO A 1 83 ? -7.575 -1.020 -15.472 1.00 70.44 83 PRO A O 1
ATOM 650 N N . GLY A 1 84 ? -6.748 1.026 -15.879 1.00 73.69 84 GLY A N 1
ATOM 651 C CA . GLY A 1 84 ? -7.736 1.372 -16.905 1.00 73.69 84 GLY A CA 1
ATOM 652 C C . GLY A 1 84 ? -9.120 1.784 -16.390 1.00 73.69 84 GLY A C 1
ATOM 653 O O . GLY A 1 84 ? -9.993 2.060 -17.209 1.00 73.69 84 GLY A O 1
ATOM 654 N N . THR A 1 85 ? -9.345 1.887 -15.071 1.00 71.19 85 THR A N 1
ATOM 655 C CA . THR A 1 85 ? -10.594 2.462 -14.542 1.00 71.19 85 THR A CA 1
ATOM 656 C C . THR A 1 85 ? -10.337 3.530 -13.481 1.00 71.19 85 THR A C 1
ATOM 658 O O . THR A 1 85 ? -9.410 3.447 -12.681 1.00 71.19 85 THR A O 1
ATOM 661 N N . SER A 1 86 ? -11.200 4.547 -13.438 1.00 68.25 86 SER A N 1
ATOM 662 C CA . SER A 1 86 ? -11.178 5.572 -12.384 1.00 68.25 86 SER A CA 1
ATOM 663 C C . SER A 1 86 ? -11.844 5.107 -11.081 1.00 68.25 86 SER A C 1
ATOM 665 O O . SER A 1 86 ? -11.975 5.898 -10.147 1.00 68.25 86 SER A O 1
ATOM 667 N N . LYS A 1 87 ? -12.326 3.857 -11.016 1.00 69.19 87 LYS A N 1
ATOM 668 C CA . LYS A 1 87 ? -13.015 3.321 -9.841 1.00 69.19 87 LYS A CA 1
ATOM 669 C C . LYS A 1 87 ? -11.996 2.614 -8.934 1.00 69.19 87 LYS A C 1
ATOM 671 O O . LYS A 1 87 ? -11.300 1.719 -9.405 1.00 69.19 87 LYS A O 1
ATOM 676 N N . PRO A 1 88 ? -11.892 2.993 -7.649 1.00 73.31 88 PRO A N 1
ATOM 677 C CA . PRO A 1 88 ? -11.044 2.267 -6.710 1.00 73.31 88 PRO A CA 1
ATOM 678 C C . PRO A 1 88 ? -11.613 0.861 -6.458 1.00 73.31 88 PRO A C 1
ATOM 680 O O . PRO A 1 88 ? -12.804 0.719 -6.173 1.00 73.31 88 PRO A O 1
ATOM 683 N N . ASP A 1 89 ? -10.765 -0.166 -6.540 1.00 82.12 89 ASP A N 1
ATOM 684 C CA . ASP A 1 89 ? -11.091 -1.533 -6.128 1.00 82.12 89 ASP A CA 1
ATOM 685 C C . ASP A 1 89 ? -10.806 -1.681 -4.634 1.00 82.12 89 ASP A C 1
ATOM 687 O O . ASP A 1 89 ? -9.667 -1.582 -4.175 1.00 82.12 89 ASP A O 1
ATOM 691 N N . LEU A 1 90 ? -11.862 -1.884 -3.854 1.00 84.50 90 LEU A N 1
ATOM 692 C CA . LEU A 1 90 ? -11.765 -2.028 -2.410 1.00 84.50 90 LEU A CA 1
ATOM 693 C C . LEU A 1 90 ? -11.698 -3.512 -2.060 1.00 84.50 90 LEU A C 1
ATOM 695 O O . LEU A 1 90 ? -12.681 -4.245 -2.208 1.00 84.50 90 LEU A O 1
ATOM 699 N N . ARG A 1 91 ? -10.538 -3.948 -1.583 1.00 86.25 91 ARG A N 1
ATOM 700 C CA . ARG A 1 91 ? -10.299 -5.320 -1.147 1.00 86.25 91 ARG A CA 1
ATOM 701 C C . ARG A 1 91 ? -10.502 -5.403 0.356 1.00 86.25 91 ARG A C 1
ATOM 703 O O . ARG A 1 91 ? -9.876 -4.661 1.110 1.00 86.25 91 ARG A O 1
ATOM 710 N N . VAL A 1 92 ? -11.405 -6.289 0.759 1.00 86.38 92 VAL A N 1
ATOM 711 C CA . VAL A 1 92 ? -11.767 -6.537 2.154 1.00 86.38 92 VAL A CA 1
ATOM 712 C C . VAL A 1 92 ? -11.543 -8.016 2.434 1.00 86.38 92 VAL A C 1
ATOM 714 O O . VAL A 1 92 ? -12.059 -8.853 1.696 1.00 86.38 92 VAL A O 1
ATOM 717 N N . ALA A 1 93 ? -10.792 -8.330 3.485 1.00 84.06 93 ALA A N 1
ATOM 718 C CA . ALA A 1 93 ? -10.572 -9.701 3.937 1.00 84.06 93 ALA A CA 1
ATOM 719 C C . ALA A 1 93 ? -10.581 -9.766 5.466 1.00 84.06 93 ALA A C 1
ATOM 721 O O . ALA A 1 93 ? -10.133 -8.827 6.133 1.00 84.06 93 ALA A O 1
ATOM 722 N N . LYS A 1 94 ? -11.065 -10.876 6.035 1.00 82.81 94 LYS A N 1
ATOM 723 C CA . LYS A 1 94 ? -10.956 -11.131 7.478 1.00 82.81 94 LYS A CA 1
ATOM 724 C C . LYS A 1 94 ? -9.493 -11.095 7.897 1.00 82.81 94 LYS A C 1
ATOM 726 O O . LYS A 1 94 ? -8.630 -11.559 7.158 1.00 82.81 94 LYS A O 1
ATOM 731 N N . ALA A 1 95 ? -9.213 -10.601 9.101 1.00 70.50 95 ALA A N 1
ATOM 732 C CA . ALA A 1 95 ? -7.843 -10.585 9.611 1.00 70.50 95 ALA A CA 1
ATOM 733 C C . ALA A 1 95 ? -7.223 -11.997 9.687 1.00 70.50 95 ALA A C 1
ATOM 735 O O . ALA A 1 95 ? -6.022 -12.138 9.490 1.00 70.50 95 ALA A O 1
ATOM 736 N N . ALA A 1 96 ? -8.044 -13.034 9.901 1.00 62.53 96 ALA A N 1
ATOM 737 C CA . ALA A 1 96 ? -7.613 -14.434 9.913 1.00 62.53 96 ALA A CA 1
ATOM 738 C C . ALA A 1 96 ? -7.332 -15.018 8.513 1.00 62.53 96 ALA A C 1
ATOM 740 O O . ALA A 1 96 ? -6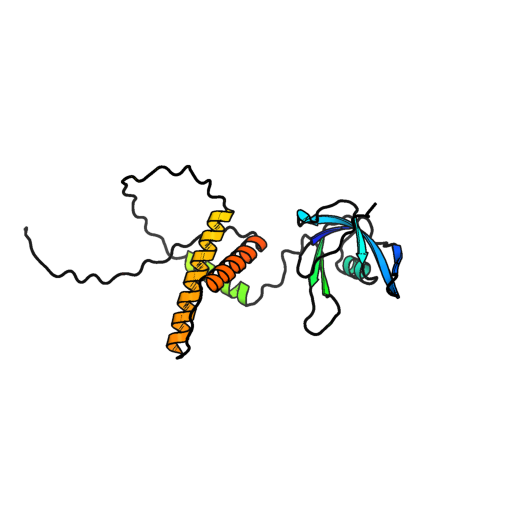.500 -15.910 8.398 1.00 62.53 96 ALA A O 1
ATOM 741 N N . ASP A 1 97 ? -7.987 -14.501 7.467 1.00 54.53 97 ASP A N 1
ATOM 742 C CA . ASP A 1 97 ? -7.841 -14.974 6.080 1.00 54.53 97 ASP A CA 1
ATOM 743 C C . ASP A 1 97 ? -6.806 -14.156 5.288 1.00 54.53 97 ASP A C 1
ATOM 745 O O . ASP A 1 97 ? -6.413 -14.529 4.183 1.00 54.53 97 ASP A O 1
ATOM 749 N N . ALA A 1 98 ? -6.330 -13.035 5.841 1.00 49.97 98 ALA A N 1
ATOM 750 C CA . ALA A 1 98 ? -5.333 -12.167 5.211 1.00 49.97 98 ALA A CA 1
ATOM 751 C C . ALA A 1 98 ? -3.941 -12.824 5.062 1.00 49.97 98 ALA A C 1
ATOM 753 O O . ALA A 1 98 ? -3.062 -12.258 4.416 1.00 49.97 98 ALA A O 1
ATOM 754 N N . THR A 1 99 ? -3.749 -14.029 5.606 1.00 44.12 99 THR A N 1
ATOM 755 C CA . THR A 1 99 ? -2.602 -14.921 5.362 1.00 44.12 99 THR A CA 1
ATOM 756 C C . THR A 1 99 ? -2.718 -15.738 4.069 1.00 44.12 99 THR A C 1
ATOM 758 O O . THR A 1 99 ? -1.759 -16.410 3.701 1.00 44.12 99 THR A O 1
ATOM 761 N N . GLY A 1 100 ? -3.855 -15.685 3.367 1.00 41.19 100 GLY A N 1
ATOM 762 C CA . GLY A 1 100 ? -4.157 -16.500 2.187 1.00 41.19 100 GLY A CA 1
ATOM 763 C C . GLY A 1 100 ? -4.323 -15.708 0.891 1.00 41.19 100 GLY A C 1
ATOM 764 O O . GLY A 1 100 ? -5.240 -15.988 0.120 1.00 41.19 100 GLY A O 1
ATOM 765 N N . ILE A 1 101 ? -3.472 -14.711 0.627 1.00 46.00 101 ILE A N 1
ATOM 766 C CA . ILE A 1 101 ? -3.343 -14.190 -0.744 1.00 46.00 101 ILE A CA 1
ATOM 767 C C . ILE A 1 101 ? -2.845 -15.369 -1.603 1.00 46.00 101 ILE A C 1
ATOM 769 O O . ILE A 1 101 ? -1.863 -15.994 -1.204 1.00 46.00 101 ILE A O 1
ATOM 773 N N . PRO A 1 102 ? -3.509 -15.736 -2.718 1.00 43.09 102 PRO A N 1
ATOM 774 C CA . PRO A 1 102 ? -3.054 -16.845 -3.548 1.00 43.09 102 PRO A CA 1
ATOM 775 C C . PRO A 1 102 ? -1.628 -16.554 -4.015 1.00 43.09 102 PRO A C 1
ATOM 777 O O . PRO A 1 102 ? -1.407 -15.561 -4.712 1.00 43.09 102 PRO A O 1
ATOM 780 N N . GLU A 1 103 ? -0.686 -17.397 -3.577 1.00 44.78 103 GLU A N 1
ATOM 781 C CA . GLU A 1 103 ? 0.721 -17.320 -3.966 1.00 44.78 103 GLU A CA 1
ATOM 782 C C . GLU A 1 103 ? 0.792 -17.255 -5.487 1.00 44.78 103 GLU A C 1
ATOM 784 O O . GLU A 1 103 ? 0.284 -18.138 -6.187 1.00 44.78 103 GLU A O 1
ATOM 789 N N . SER A 1 104 ? 1.411 -16.200 -6.005 1.00 54.62 104 SER A N 1
ATOM 790 C CA . SER A 1 104 ? 1.742 -16.173 -7.426 1.00 54.62 104 SER A CA 1
ATOM 791 C C . SER A 1 104 ? 2.694 -17.335 -7.734 1.00 54.62 104 SER A C 1
ATOM 793 O O . SER A 1 104 ? 3.482 -17.737 -6.874 1.00 54.62 104 SER A O 1
ATOM 795 N N . ASP A 1 105 ? 2.674 -17.878 -8.957 1.00 46.62 105 ASP A N 1
ATOM 796 C CA . ASP A 1 105 ? 3.612 -18.943 -9.359 1.00 46.62 105 ASP A CA 1
ATOM 797 C C . ASP A 1 105 ? 5.084 -18.560 -9.074 1.00 46.62 105 ASP A C 1
ATOM 799 O O . ASP A 1 105 ? 5.905 -19.427 -8.771 1.00 46.62 105 ASP A O 1
ATOM 803 N N . LEU A 1 106 ? 5.380 -17.253 -9.045 1.00 47.03 106 LEU A N 1
ATOM 804 C CA . LEU A 1 106 ? 6.670 -16.677 -8.674 1.00 47.03 106 LEU A CA 1
ATOM 805 C C . LEU A 1 106 ? 7.055 -16.925 -7.200 1.00 47.03 106 LEU A C 1
ATOM 807 O O . LEU A 1 106 ? 8.209 -17.235 -6.917 1.00 47.03 106 LEU A O 1
ATOM 811 N N . GLU A 1 107 ? 6.111 -16.838 -6.257 1.00 49.59 107 GLU A N 1
ATOM 812 C CA . GLU A 1 107 ? 6.354 -17.118 -4.829 1.00 49.59 107 GLU A CA 1
ATOM 813 C C . GLU A 1 107 ? 6.598 -18.610 -4.578 1.00 49.59 107 GLU A C 1
ATOM 815 O O . GLU A 1 107 ? 7.460 -18.982 -3.772 1.00 49.59 107 GLU A O 1
ATOM 820 N N . ARG A 1 108 ? 5.905 -19.476 -5.328 1.00 57.62 108 ARG A N 1
ATOM 821 C CA . ARG A 1 108 ? 6.093 -20.930 -5.255 1.00 57.62 108 ARG A CA 1
ATOM 822 C C . ARG A 1 108 ? 7.478 -21.351 -5.753 1.00 57.62 108 ARG A C 1
ATOM 824 O O . ARG A 1 108 ? 8.108 -22.221 -5.142 1.00 57.62 108 ARG A O 1
ATOM 831 N N . ASP A 1 109 ? 7.959 -20.734 -6.828 1.00 52.03 109 ASP A N 1
ATOM 832 C CA . ASP A 1 109 ? 9.285 -21.013 -7.386 1.00 52.03 109 ASP A CA 1
ATOM 833 C C . ASP A 1 109 ? 10.408 -20.466 -6.491 1.00 52.03 109 ASP A C 1
ATOM 835 O O . ASP A 1 109 ? 11.399 -21.165 -6.251 1.00 52.03 109 ASP A O 1
ATOM 839 N N . LEU A 1 110 ? 10.215 -19.289 -5.880 1.00 62.19 110 LEU A N 1
ATOM 840 C CA . LEU A 1 110 ? 11.160 -18.742 -4.902 1.00 62.19 110 LEU A CA 1
ATOM 841 C C . LEU A 1 110 ? 11.304 -19.661 -3.680 1.00 62.19 110 LEU A C 1
ATOM 843 O O . LEU A 1 110 ? 12.418 -19.972 -3.252 1.00 62.19 110 LEU A O 1
ATOM 847 N N . ARG A 1 111 ? 10.183 -20.163 -3.144 1.00 63.84 111 ARG A N 1
ATOM 848 C CA . ARG A 1 111 ? 10.189 -21.092 -2.004 1.00 63.84 111 ARG A CA 1
ATOM 849 C C . ARG A 1 111 ? 10.883 -22.414 -2.318 1.00 63.84 111 ARG A C 1
ATOM 851 O O . ARG A 1 111 ? 11.654 -22.896 -1.485 1.00 63.84 111 ARG A O 1
ATOM 858 N N . ARG A 1 112 ? 10.671 -22.990 -3.509 1.00 63.38 112 ARG A N 1
ATOM 859 C CA . ARG A 1 112 ? 11.407 -24.197 -3.935 1.00 63.38 112 ARG A CA 1
ATOM 860 C C . ARG A 1 112 ? 12.906 -23.946 -4.007 1.00 63.38 112 ARG A C 1
ATOM 862 O O . ARG A 1 112 ? 13.675 -24.770 -3.517 1.00 63.38 112 ARG A O 1
ATOM 869 N N . SER A 1 113 ? 13.314 -22.802 -4.554 1.00 57.34 113 SER A N 1
ATOM 870 C CA . SER A 1 113 ? 14.731 -22.461 -4.671 1.00 57.34 113 SER A CA 1
ATOM 871 C C . SER A 1 113 ? 15.413 -22.293 -3.306 1.00 57.34 113 SER A C 1
ATOM 873 O O . SER A 1 113 ? 16.582 -22.651 -3.165 1.00 57.34 113 SER A O 1
ATOM 875 N N . ILE A 1 114 ? 14.697 -21.788 -2.294 1.00 60.50 114 ILE A N 1
ATOM 876 C CA . ILE A 1 114 ? 15.210 -21.644 -0.922 1.00 60.50 114 ILE A CA 1
ATOM 877 C C . ILE A 1 114 ? 15.330 -23.013 -0.235 1.00 60.50 114 ILE A C 1
ATOM 879 O O . ILE A 1 114 ? 16.367 -23.316 0.352 1.00 60.50 114 ILE A O 1
ATOM 883 N N . ALA A 1 115 ? 14.313 -23.873 -0.351 1.00 58.81 115 ALA A N 1
ATOM 884 C CA . ALA A 1 115 ? 14.321 -25.202 0.267 1.00 58.81 115 ALA A CA 1
ATOM 885 C C . ALA A 1 115 ? 15.401 -26.132 -0.321 1.00 58.81 115 ALA A C 1
ATOM 887 O O . ALA A 1 115 ? 15.964 -26.964 0.390 1.00 58.81 115 ALA A O 1
ATOM 888 N N . GLN A 1 116 ? 15.718 -25.981 -1.610 1.00 60.69 116 GLN A N 1
ATOM 889 C CA . GLN A 1 116 ? 16.744 -26.780 -2.281 1.00 60.69 116 GLN A CA 1
ATOM 890 C C . GLN A 1 116 ? 18.168 -26.406 -1.834 1.00 60.69 116 GLN A C 1
ATOM 892 O O . GLN A 1 116 ? 19.011 -27.292 -1.715 1.00 60.69 116 GLN A O 1
ATOM 897 N N . LYS A 1 117 ? 18.423 -25.132 -1.501 1.00 56.25 117 LYS A N 1
ATOM 898 C CA . LYS A 1 117 ? 19.734 -24.660 -1.018 1.00 56.25 117 LYS A CA 1
ATOM 899 C C . LYS A 1 117 ? 20.030 -24.981 0.454 1.00 56.25 117 LYS A C 1
ATOM 901 O O . LYS A 1 117 ? 21.176 -24.897 0.869 1.00 56.25 117 LYS A O 1
ATOM 906 N N . GLN A 1 118 ? 19.035 -25.381 1.246 1.00 52.44 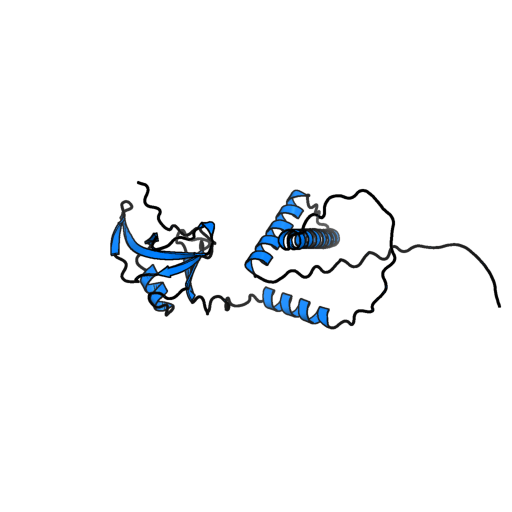118 GLN A N 1
ATOM 907 C CA . GLN A 1 118 ? 19.221 -25.719 2.667 1.00 52.44 118 GLN A CA 1
ATOM 908 C C . GLN A 1 118 ? 19.713 -27.157 2.922 1.00 52.44 118 GLN A C 1
ATOM 910 O O . GLN A 1 118 ? 19.957 -27.518 4.070 1.00 52.44 118 GLN A O 1
ATOM 915 N N . ARG A 1 119 ? 19.845 -28.000 1.887 1.00 50.84 119 ARG A N 1
ATOM 916 C CA . ARG A 1 119 ? 20.242 -29.416 2.034 1.00 50.84 119 ARG A CA 1
ATOM 917 C C . ARG A 1 119 ? 21.739 -29.697 1.846 1.00 50.84 119 ARG A C 1
ATOM 919 O O . ARG A 1 119 ? 22.125 -30.861 1.917 1.00 50.84 119 ARG A O 1
ATOM 926 N N . GLU A 1 120 ? 22.583 -28.687 1.642 1.00 41.84 120 GLU A N 1
ATOM 927 C CA . GLU A 1 120 ? 24.039 -28.882 1.563 1.00 41.84 120 GLU A CA 1
ATOM 928 C C . GLU A 1 120 ? 24.694 -28.753 2.955 1.00 41.84 120 GLU A C 1
ATOM 930 O O . GLU A 1 120 ? 24.480 -27.751 3.642 1.00 41.84 120 GLU A O 1
ATOM 935 N N . PRO A 1 121 ? 25.472 -29.751 3.420 1.00 43.56 121 PRO A N 1
ATOM 936 C CA . PRO A 1 121 ? 26.069 -29.718 4.751 1.00 43.56 121 PRO A CA 1
ATOM 937 C C . PRO A 1 121 ? 27.268 -28.753 4.813 1.00 43.56 121 PRO A C 1
ATOM 939 O O . PRO A 1 121 ? 28.253 -28.911 4.096 1.00 43.56 121 PRO A O 1
ATOM 942 N N . GLN A 1 122 ? 27.184 -27.769 5.716 1.00 46.16 122 GLN A N 1
ATOM 943 C CA . GLN A 1 122 ? 28.239 -26.805 6.050 1.00 46.16 122 GLN A CA 1
ATOM 944 C C . GLN A 1 122 ? 29.393 -27.472 6.821 1.00 46.16 122 GLN A C 1
ATOM 946 O O . GLN A 1 122 ? 29.190 -28.018 7.905 1.00 46.16 122 GLN A O 1
ATOM 951 N N . GLN A 1 123 ? 30.618 -27.379 6.296 1.00 40.16 123 GLN A N 1
ATOM 952 C CA . GLN A 1 123 ? 31.854 -27.676 7.028 1.00 40.16 123 GLN A CA 1
ATOM 953 C C . GLN A 1 123 ? 32.360 -26.423 7.758 1.00 40.16 123 GLN A C 1
ATOM 955 O O . GLN A 1 123 ? 32.580 -25.374 7.158 1.00 40.16 123 GLN A O 1
ATOM 960 N N . SER A 1 124 ? 32.551 -26.559 9.067 1.00 50.41 124 SER A N 1
ATOM 961 C CA . SER A 1 124 ? 33.060 -25.542 9.989 1.00 50.41 124 SER A CA 1
ATOM 962 C C . SER A 1 124 ? 34.560 -25.279 9.804 1.00 50.41 124 SER A C 1
ATOM 964 O O . SER A 1 124 ? 35.338 -26.230 9.792 1.00 50.41 124 SER A O 1
ATOM 966 N N . ALA A 1 125 ? 34.996 -24.012 9.801 1.00 38.03 125 ALA A N 1
ATOM 967 C CA . ALA A 1 125 ? 36.395 -23.669 10.080 1.00 38.03 125 ALA A CA 1
ATOM 968 C C . ALA A 1 125 ? 36.576 -22.255 10.672 1.00 38.03 125 ALA A C 1
ATOM 970 O O . ALA A 1 125 ? 36.468 -21.246 9.989 1.00 38.03 125 ALA A O 1
ATOM 971 N N . ASN A 1 126 ? 36.859 -22.265 11.976 1.00 40.97 126 ASN A N 1
ATOM 972 C CA . ASN A 1 126 ? 37.885 -21.541 12.734 1.00 40.97 126 ASN A CA 1
ATOM 973 C C . ASN A 1 126 ? 38.132 -20.022 12.572 1.00 40.97 126 ASN A C 1
ATOM 975 O O . ASN A 1 126 ? 38.488 -19.505 11.520 1.00 40.97 126 ASN A O 1
ATOM 979 N N . VAL A 1 127 ? 38.079 -19.356 13.730 1.00 41.28 127 VAL A N 1
ATOM 980 C CA . VAL A 1 127 ? 38.378 -17.944 14.009 1.00 41.28 127 VAL A CA 1
ATOM 981 C C . VAL A 1 127 ? 39.882 -17.749 14.249 1.00 41.28 127 VAL A C 1
ATOM 983 O O . VAL A 1 127 ? 40.462 -18.475 15.053 1.00 41.28 127 VAL A O 1
ATOM 986 N N . VAL A 1 128 ? 40.499 -16.727 13.640 1.00 37.31 128 VAL A N 1
ATOM 987 C CA . VAL A 1 128 ? 41.818 -16.189 14.044 1.00 37.31 128 VAL A CA 1
ATOM 988 C C . VAL A 1 128 ? 41.777 -14.653 14.053 1.00 37.31 128 VAL A C 1
ATOM 990 O O . VAL A 1 128 ? 41.142 -14.030 13.207 1.00 37.31 128 VAL A O 1
ATOM 993 N N . ALA A 1 129 ? 42.416 -14.058 15.064 1.00 37.78 129 ALA A N 1
ATOM 994 C CA . ALA A 1 129 ? 42.230 -12.691 15.544 1.00 37.78 129 ALA A CA 1
ATOM 995 C C . ALA A 1 129 ? 43.328 -11.673 15.134 1.00 37.78 129 ALA A C 1
ATOM 997 O O . ALA A 1 129 ? 44.503 -12.024 15.103 1.00 37.78 129 ALA A O 1
ATOM 998 N N . MET A 1 130 ? 42.897 -10.395 15.025 1.00 36.72 130 MET A N 1
ATOM 999 C CA . MET A 1 130 ? 43.582 -9.094 15.300 1.00 36.72 130 MET A CA 1
ATOM 1000 C C . MET A 1 130 ? 44.708 -8.564 14.363 1.00 36.72 130 MET A C 1
ATOM 1002 O O . MET A 1 130 ? 45.303 -9.372 13.660 1.00 36.72 130 MET A O 1
ATOM 1006 N N . PRO A 1 131 ? 45.042 -7.229 14.343 1.00 48.66 131 PRO A N 1
ATOM 1007 C CA . PRO A 1 131 ? 44.754 -6.180 15.351 1.00 48.66 131 PRO A CA 1
ATOM 1008 C C . PRO A 1 131 ? 44.221 -4.781 14.897 1.00 48.66 131 PRO A C 1
ATOM 1010 O O . PRO A 1 131 ? 44.501 -4.272 13.820 1.00 48.66 131 PRO A O 1
ATOM 1013 N N . ALA A 1 132 ? 43.491 -4.166 15.843 1.00 46.59 132 ALA A N 1
ATOM 1014 C CA . ALA A 1 132 ? 43.304 -2.751 16.230 1.00 46.59 132 ALA A CA 1
ATOM 1015 C C . ALA A 1 132 ? 43.296 -1.582 15.206 1.00 46.59 132 ALA A C 1
ATOM 1017 O O . ALA A 1 132 ? 44.337 -1.118 14.742 1.00 46.59 132 ALA A O 1
ATOM 1018 N N . ARG A 1 133 ? 42.122 -0.936 15.068 1.00 39.03 133 ARG A N 1
ATOM 1019 C CA . ARG A 1 133 ? 41.962 0.509 14.784 1.00 39.03 133 ARG A CA 1
ATOM 1020 C C . ARG A 1 133 ? 40.596 1.023 15.298 1.00 39.03 133 ARG A C 1
ATOM 1022 O O . ARG A 1 133 ? 39.759 0.203 15.661 1.00 39.03 133 ARG A O 1
ATOM 1029 N N . PRO A 1 134 ? 40.420 2.352 15.426 1.00 40.12 134 PRO A N 1
ATOM 1030 C CA . PRO A 1 134 ? 39.924 3.016 16.631 1.00 40.12 134 PRO A CA 1
ATOM 1031 C C . PRO A 1 134 ? 38.476 2.663 17.003 1.00 40.12 134 PRO A C 1
ATOM 1033 O O . PRO A 1 134 ? 37.615 2.520 16.141 1.00 40.12 134 PRO A O 1
ATOM 1036 N N . THR A 1 135 ? 38.224 2.595 18.311 1.00 47.38 135 THR A N 1
ATOM 1037 C CA . THR A 1 135 ? 36.921 2.366 18.944 1.00 47.38 135 THR A CA 1
ATOM 1038 C C . THR A 1 135 ? 35.897 3.421 18.520 1.00 47.38 135 THR A C 1
ATOM 1040 O O . THR A 1 135 ? 35.719 4.441 19.183 1.00 47.38 135 THR A O 1
ATOM 1043 N N . THR A 1 136 ? 35.185 3.176 17.424 1.00 43.09 136 THR A N 1
ATOM 1044 C CA . THR A 1 136 ? 33.852 3.743 17.233 1.00 43.09 136 THR A CA 1
ATOM 1045 C C . THR A 1 136 ? 32.925 3.056 18.225 1.00 43.09 136 THR A C 1
ATOM 1047 O O . THR A 1 136 ? 32.954 1.830 18.349 1.00 43.09 136 THR A O 1
ATOM 1050 N N . ALA A 1 137 ? 32.140 3.850 18.956 1.00 36.41 137 ALA A N 1
ATOM 1051 C CA . ALA A 1 137 ? 31.108 3.377 19.872 1.00 36.41 137 ALA A CA 1
ATOM 1052 C C . ALA A 1 137 ? 30.322 2.203 19.256 1.00 36.41 137 ALA A C 1
ATOM 1054 O O . ALA A 1 137 ? 30.116 2.215 18.036 1.00 36.41 137 ALA A O 1
ATOM 1055 N N . PRO A 1 138 ? 29.883 1.205 20.050 1.00 43.69 138 PRO A N 1
ATOM 1056 C CA . PRO A 1 138 ? 29.065 0.118 19.536 1.00 43.69 138 PRO A CA 1
ATOM 1057 C C . PRO A 1 138 ? 27.838 0.745 18.883 1.00 43.69 138 PRO A C 1
ATOM 1059 O O . PRO A 1 138 ? 26.931 1.234 19.554 1.00 43.69 138 PRO A O 1
ATOM 1062 N N . THR A 1 139 ? 27.848 0.804 17.554 1.00 49.19 139 THR A N 1
ATOM 1063 C CA . THR A 1 139 ? 26.668 1.192 16.804 1.00 49.19 139 THR A CA 1
ATOM 1064 C C . THR A 1 139 ? 25.737 0.031 17.047 1.00 49.19 139 THR A C 1
ATOM 1066 O O . THR A 1 139 ? 26.019 -1.078 16.594 1.00 49.19 139 THR A O 1
ATOM 1069 N N . VAL A 1 140 ? 24.715 0.243 17.874 1.00 47.31 140 VAL A N 1
ATOM 1070 C CA . VAL A 1 140 ? 23.674 -0.751 18.111 1.00 47.31 140 VAL A CA 1
ATOM 1071 C C . VAL A 1 140 ? 23.045 -0.994 16.747 1.00 47.31 140 VAL A C 1
ATOM 1073 O O . VAL A 1 140 ? 22.199 -0.222 16.300 1.00 47.31 140 VAL A O 1
ATOM 1076 N N . GLN A 1 141 ? 23.548 -2.001 16.030 1.00 54.28 141 GLN A N 1
ATOM 1077 C CA . GLN A 1 141 ? 23.002 -2.397 14.750 1.00 54.28 141 GLN A CA 1
ATOM 1078 C C . GLN A 1 141 ? 21.603 -2.897 15.047 1.00 54.28 141 GLN A C 1
ATOM 1080 O O . GLN A 1 141 ? 21.401 -3.949 15.651 1.00 54.28 141 GLN A O 1
ATOM 1085 N N . THR A 1 142 ? 20.623 -2.085 14.684 1.00 70.06 142 THR A N 1
ATOM 1086 C CA . THR A 1 142 ? 19.232 -2.486 14.781 1.00 70.06 142 THR A CA 1
ATOM 1087 C C . THR A 1 142 ? 18.990 -3.576 13.744 1.00 70.06 142 THR A C 1
ATOM 1089 O O . THR A 1 142 ? 19.630 -3.590 12.687 1.00 70.06 142 THR A O 1
ATOM 1092 N N . LEU A 1 143 ? 18.030 -4.465 14.000 1.00 72.38 143 LEU A N 1
ATOM 1093 C CA . LEU A 1 143 ? 17.590 -5.457 13.011 1.00 72.38 143 LEU A CA 1
ATOM 1094 C C . LEU A 1 143 ? 17.263 -4.798 11.658 1.00 72.38 143 LEU A C 1
ATOM 1096 O O . LEU A 1 143 ? 17.571 -5.352 10.608 1.00 72.38 143 LEU A O 1
ATOM 1100 N N . ALA A 1 144 ? 16.734 -3.569 11.683 1.00 72.56 144 ALA A N 1
ATOM 1101 C CA . ALA A 1 144 ? 16.489 -2.768 10.488 1.00 72.56 144 ALA A CA 1
ATOM 1102 C C . ALA A 1 144 ? 17.780 -2.415 9.725 1.00 72.56 144 ALA A C 1
ATOM 1104 O O . ALA A 1 144 ? 17.818 -2.565 8.508 1.00 72.56 144 ALA A O 1
ATOM 1105 N N . SER A 1 145 ? 18.853 -2.000 10.409 1.00 74.44 145 SER A N 1
ATOM 1106 C CA . SER A 1 145 ? 20.138 -1.708 9.748 1.00 74.44 145 SER A CA 1
ATOM 1107 C C . SER A 1 145 ? 20.783 -2.944 9.114 1.00 74.44 145 SER A C 1
ATOM 1109 O O . SER A 1 145 ? 21.359 -2.846 8.033 1.00 74.44 145 SER A O 1
ATOM 1111 N N . GLN A 1 146 ? 20.635 -4.116 9.738 1.00 79.31 146 GLN A N 1
ATOM 1112 C CA . GLN A 1 146 ? 21.148 -5.377 9.196 1.00 79.31 146 GLN A CA 1
ATOM 1113 C C . GLN A 1 146 ? 20.338 -5.834 7.983 1.00 79.31 146 GLN A C 1
ATOM 1115 O O . GLN A 1 146 ? 20.908 -6.224 6.966 1.00 79.31 146 GLN A O 1
ATOM 1120 N N . ALA A 1 147 ? 19.011 -5.726 8.062 1.00 78.75 147 ALA A N 1
ATOM 1121 C CA . ALA A 1 147 ? 18.132 -6.031 6.943 1.00 78.75 147 ALA A CA 1
ATOM 1122 C C . ALA A 1 147 ? 18.385 -5.091 5.753 1.00 78.75 147 ALA A C 1
ATOM 1124 O O . ALA A 1 147 ? 18.462 -5.557 4.619 1.00 78.75 147 ALA A O 1
ATOM 1125 N N . LEU A 1 148 ? 18.593 -3.791 5.992 1.00 85.56 148 LEU A N 1
ATOM 1126 C CA . LEU A 1 148 ? 18.913 -2.842 4.925 1.00 85.56 148 LEU A CA 1
ATOM 1127 C C . LEU A 1 148 ? 20.270 -3.143 4.274 1.00 85.56 148 LEU A C 1
ATOM 1129 O O . LEU A 1 148 ? 20.368 -3.137 3.049 1.00 85.56 148 LEU A O 1
ATOM 1133 N N . ALA A 1 149 ? 21.296 -3.468 5.069 1.00 82.56 149 ALA A N 1
ATOM 1134 C CA . ALA A 1 149 ? 22.599 -3.880 4.545 1.00 82.56 149 ALA A CA 1
ATOM 1135 C C . ALA A 1 149 ? 22.486 -5.137 3.666 1.00 82.56 149 ALA A C 1
ATOM 1137 O O . ALA A 1 149 ? 23.061 -5.198 2.582 1.00 82.56 149 ALA A O 1
ATOM 1138 N N . GLY A 1 150 ? 21.680 -6.108 4.094 1.00 83.38 150 GLY A N 1
ATOM 1139 C CA . GLY A 1 150 ? 21.378 -7.301 3.315 1.00 83.38 150 GLY A CA 1
ATOM 1140 C C . GLY A 1 150 ? 20.668 -7.020 1.991 1.00 83.38 150 GLY A C 1
ATOM 1141 O O . GLY A 1 150 ? 21.024 -7.592 0.963 1.00 83.38 150 GLY A O 1
ATOM 1142 N N . CYS A 1 151 ? 19.704 -6.097 1.993 1.00 87.56 151 CYS A N 1
ATOM 1143 C CA . CYS A 1 151 ? 19.013 -5.669 0.776 1.00 87.56 151 CYS A CA 1
ATOM 1144 C C . CYS A 1 151 ? 19.958 -4.964 -0.200 1.00 87.56 151 CYS A C 1
ATOM 1146 O O . CYS A 1 151 ? 19.816 -5.129 -1.408 1.00 87.56 151 CYS A O 1
ATOM 1148 N N . LEU A 1 152 ? 20.931 -4.206 0.311 1.00 92.38 152 LEU A N 1
ATOM 1149 C CA . LEU A 1 152 ? 21.933 -3.541 -0.517 1.00 92.38 152 LEU A CA 1
ATOM 1150 C C . LEU A 1 152 ? 22.865 -4.546 -1.203 1.00 92.38 152 LEU A C 1
ATOM 1152 O O . LEU A 1 152 ? 23.148 -4.402 -2.388 1.00 92.38 152 LEU A O 1
ATOM 1156 N N . ILE A 1 153 ? 23.292 -5.588 -0.486 1.00 89.81 153 ILE A N 1
ATOM 1157 C CA . ILE A 1 153 ? 24.099 -6.677 -1.057 1.00 89.81 153 ILE A CA 1
ATOM 1158 C C . ILE A 1 153 ? 23.304 -7.409 -2.142 1.00 89.81 153 ILE A C 1
ATOM 1160 O O . ILE A 1 153 ? 23.777 -7.541 -3.265 1.00 89.81 153 ILE A O 1
ATOM 1164 N N . ALA A 1 154 ? 22.059 -7.793 -1.846 1.00 89.19 154 ALA A N 1
ATOM 1165 C CA . ALA A 1 154 ? 21.193 -8.451 -2.821 1.00 89.19 154 ALA A CA 1
ATOM 1166 C C . ALA A 1 154 ? 20.947 -7.580 -4.066 1.00 89.19 154 ALA A C 1
ATOM 1168 O O . ALA A 1 154 ? 20.862 -8.099 -5.179 1.00 89.19 154 ALA A O 1
ATOM 1169 N N . ALA A 1 155 ? 20.857 -6.257 -3.893 1.00 92.88 155 ALA A N 1
ATOM 1170 C CA . ALA A 1 155 ? 20.725 -5.330 -5.006 1.00 92.88 155 ALA A CA 1
ATOM 1171 C C . ALA A 1 155 ? 21.972 -5.306 -5.894 1.00 92.88 155 ALA A C 1
ATOM 1173 O O . ALA A 1 155 ? 21.847 -5.371 -7.117 1.00 92.88 155 ALA A O 1
ATOM 1174 N N . LEU A 1 156 ? 23.164 -5.274 -5.293 1.00 93.12 156 LEU A N 1
ATOM 1175 C CA . LEU A 1 156 ? 24.426 -5.353 -6.026 1.00 93.12 156 LEU A CA 1
ATOM 1176 C C . LEU A 1 156 ? 24.527 -6.658 -6.820 1.00 93.12 156 LEU A C 1
ATOM 1178 O O . LEU A 1 156 ? 24.759 -6.610 -8.028 1.00 93.12 156 LEU A O 1
ATOM 1182 N N . ASP A 1 157 ? 24.251 -7.798 -6.187 1.00 93.31 157 ASP A N 1
ATOM 1183 C CA . ASP A 1 157 ? 24.292 -9.109 -6.843 1.00 93.31 157 ASP A CA 1
ATOM 1184 C C . ASP A 1 157 ? 23.306 -9.188 -8.020 1.00 93.31 157 ASP A C 1
ATOM 1186 O O . ASP A 1 157 ? 23.647 -9.667 -9.104 1.00 93.31 157 ASP A O 1
ATOM 1190 N N . ALA A 1 158 ? 22.088 -8.662 -7.844 1.00 92.06 158 ALA A N 1
ATOM 1191 C CA . ALA A 1 158 ? 21.088 -8.607 -8.907 1.00 92.06 158 ALA A CA 1
ATOM 1192 C C . ALA A 1 158 ? 21.545 -7.728 -10.082 1.00 92.06 158 ALA A C 1
ATOM 1194 O O . ALA A 1 158 ? 21.387 -8.118 -11.241 1.00 92.06 158 ALA A O 1
ATOM 1195 N N . THR A 1 159 ? 22.143 -6.563 -9.806 1.00 94.44 159 THR A N 1
ATOM 1196 C CA . THR A 1 159 ? 22.678 -5.690 -10.864 1.00 94.44 159 THR A CA 1
ATOM 1197 C C . THR A 1 159 ? 23.881 -6.302 -11.582 1.00 94.44 159 THR A C 1
ATOM 1199 O O . THR A 1 159 ? 23.990 -6.156 -12.799 1.00 94.44 159 THR A O 1
ATOM 1202 N N . ALA A 1 160 ? 24.736 -7.051 -10.877 1.00 91.56 160 ALA A N 1
ATOM 1203 C CA . ALA A 1 160 ? 25.836 -7.796 -11.484 1.00 91.56 160 ALA A CA 1
ATOM 1204 C C . ALA A 1 160 ? 25.308 -8.885 -12.433 1.00 91.56 160 ALA A C 1
ATOM 1206 O O . ALA A 1 160 ? 25.705 -8.940 -13.597 1.00 91.56 160 ALA A O 1
ATOM 1207 N N . ALA A 1 161 ? 24.325 -9.676 -11.992 1.00 90.00 161 ALA A N 1
ATOM 1208 C CA . ALA A 1 161 ? 23.697 -10.697 -12.829 1.00 90.00 161 ALA A CA 1
ATOM 1209 C C . ALA A 1 161 ? 22.990 -10.098 -14.063 1.00 90.00 161 ALA A C 1
ATOM 1211 O O . ALA A 1 161 ? 23.065 -10.656 -15.161 1.00 90.00 161 ALA A O 1
ATOM 1212 N N . ALA A 1 162 ? 22.328 -8.947 -13.905 1.00 92.56 162 ALA A N 1
ATOM 1213 C CA . ALA A 1 162 ? 21.695 -8.229 -15.011 1.00 92.56 162 ALA A CA 1
ATOM 1214 C C . ALA A 1 162 ? 22.723 -7.720 -16.033 1.00 92.56 162 ALA A C 1
ATOM 1216 O O . ALA A 1 162 ? 22.494 -7.824 -17.240 1.00 92.56 162 ALA A O 1
ATOM 1217 N N . ARG A 1 163 ? 23.878 -7.230 -15.566 1.00 93.62 163 ARG A N 1
ATOM 1218 C CA . ARG A 1 163 ? 24.989 -6.812 -16.427 1.00 93.62 163 ARG A CA 1
ATOM 1219 C C . ARG A 1 163 ? 25.552 -7.978 -17.235 1.00 93.62 163 ARG A C 1
ATOM 1221 O O . ARG A 1 163 ? 25.735 -7.842 -18.444 1.00 93.62 163 ARG A O 1
ATOM 1228 N N . ASP A 1 164 ? 25.772 -9.125 -16.599 1.00 91.25 164 ASP A N 1
ATOM 1229 C CA . ASP A 1 164 ? 26.261 -10.330 -17.278 1.00 91.25 164 ASP A CA 1
ATOM 1230 C C . ASP A 1 164 ? 25.278 -10.823 -18.339 1.00 91.25 164 ASP A C 1
ATOM 1232 O O . ASP A 1 164 ? 25.671 -11.227 -19.437 1.00 91.25 164 ASP A O 1
ATOM 1236 N N . TYR A 1 165 ? 23.983 -10.778 -18.024 1.00 94.19 165 TYR A N 1
ATOM 1237 C CA . TYR A 1 165 ? 22.931 -11.095 -18.979 1.00 94.19 165 TYR A CA 1
ATOM 1238 C C . TYR A 1 165 ? 22.953 -10.121 -20.163 1.00 94.19 165 TYR A C 1
ATOM 1240 O O . TYR A 1 165 ? 22.997 -10.552 -21.313 1.00 94.19 165 TYR A O 1
ATOM 1248 N N . ALA A 1 166 ? 22.997 -8.814 -19.904 1.00 94.06 166 ALA A N 1
ATOM 1249 C CA . ALA A 1 166 ? 23.048 -7.799 -20.950 1.00 94.06 166 ALA A CA 1
ATOM 1250 C C . ALA A 1 166 ? 24.253 -8.003 -21.886 1.00 94.06 166 ALA A C 1
ATOM 1252 O O . ALA A 1 166 ? 24.081 -8.043 -23.105 1.00 94.06 166 ALA A O 1
ATOM 1253 N N . ALA A 1 167 ? 25.441 -8.258 -21.327 1.00 93.62 167 ALA A N 1
ATOM 1254 C CA . ALA A 1 167 ? 26.658 -8.512 -22.095 1.00 93.62 167 ALA A CA 1
ATOM 1255 C C . ALA A 1 167 ? 26.526 -9.724 -23.035 1.00 93.62 167 ALA A C 1
ATOM 1257 O O . ALA A 1 167 ? 26.909 -9.643 -24.203 1.00 93.62 167 ALA A O 1
ATOM 1258 N N . LYS A 1 168 ? 25.921 -10.826 -22.569 1.00 95.38 168 LYS A N 1
ATOM 1259 C CA . LYS A 1 168 ? 25.670 -12.028 -23.392 1.00 95.38 168 LYS A CA 1
ATOM 1260 C C . LYS A 1 168 ? 24.735 -11.768 -24.571 1.00 95.38 168 LYS A C 1
ATOM 1262 O O . LYS A 1 168 ? 24.803 -12.476 -25.571 1.00 95.38 168 LYS A O 1
ATOM 1267 N N . HIS A 1 169 ? 23.877 -10.763 -24.454 1.00 96.25 169 HIS A N 1
ATOM 1268 C CA . HIS A 1 169 ? 22.883 -10.407 -25.462 1.00 96.25 169 HIS A CA 1
ATOM 1269 C C . HIS A 1 169 ? 23.255 -9.157 -26.272 1.00 96.25 169 HIS A C 1
ATOM 1271 O O . HIS A 1 169 ? 22.435 -8.672 -27.048 1.00 96.25 169 HIS A O 1
ATOM 1277 N N . GLY A 1 170 ? 24.479 -8.637 -26.121 1.00 94.25 170 GLY A N 1
ATOM 1278 C CA . GLY A 1 170 ? 24.922 -7.430 -26.826 1.00 94.25 170 GLY A CA 1
ATOM 1279 C C . GLY A 1 170 ? 24.179 -6.161 -26.395 1.00 94.25 170 GLY A C 1
ATOM 1280 O O . GLY A 1 170 ? 24.099 -5.205 -27.162 1.00 94.25 170 GLY A O 1
ATOM 1281 N N . LEU A 1 171 ? 23.613 -6.157 -25.187 1.00 93.25 171 LEU A N 1
ATOM 1282 C CA . LEU A 1 171 ? 22.932 -5.016 -24.588 1.00 93.25 171 LEU A CA 1
ATOM 1283 C C . LEU A 1 171 ? 23.886 -4.276 -23.647 1.00 93.25 171 LEU A C 1
ATOM 1285 O O . LEU A 1 171 ? 24.704 -4.885 -22.957 1.00 93.25 171 LEU A O 1
ATOM 1289 N N . VAL A 1 172 ? 23.747 -2.952 -23.588 1.00 91.69 172 VAL A N 1
ATOM 1290 C CA . VAL A 1 172 ? 24.457 -2.123 -22.610 1.00 91.69 172 VAL A CA 1
ATOM 1291 C C . VAL A 1 172 ? 23.566 -1.959 -21.388 1.00 91.69 172 VAL A C 1
ATOM 1293 O O . VAL A 1 172 ? 22.445 -1.466 -21.494 1.00 91.69 172 VAL A O 1
ATOM 1296 N N . PHE A 1 173 ? 24.075 -2.374 -20.233 1.00 93.94 173 PHE A N 1
ATOM 1297 C CA . PHE A 1 173 ? 23.439 -2.163 -18.940 1.00 93.94 173 PHE A CA 1
ATOM 1298 C C . PHE A 1 173 ? 24.461 -1.553 -17.987 1.00 93.94 173 PHE A C 1
ATOM 1300 O O . PHE A 1 173 ? 25.503 -2.161 -17.728 1.00 93.94 173 PHE A O 1
ATOM 1307 N N . ASP A 1 174 ? 24.157 -0.358 -17.491 1.00 93.12 174 ASP A N 1
ATOM 1308 C CA . ASP A 1 174 ? 24.989 0.373 -16.543 1.00 93.12 174 ASP A CA 1
ATOM 1309 C C . ASP A 1 174 ? 24.091 0.896 -15.421 1.00 93.12 174 ASP A C 1
ATOM 1311 O O . ASP A 1 174 ? 23.260 1.778 -15.639 1.00 93.12 174 ASP A O 1
ATOM 1315 N N . ALA A 1 175 ? 24.187 0.270 -14.251 1.00 90.94 175 ALA A N 1
ATOM 1316 C CA . ALA A 1 175 ? 23.385 0.632 -13.093 1.00 90.94 175 ALA A CA 1
ATOM 1317 C C . ALA A 1 175 ? 24.094 1.735 -12.311 1.00 90.94 175 ALA A C 1
ATOM 1319 O O . ALA A 1 175 ? 25.243 1.579 -11.890 1.00 90.94 175 ALA A O 1
ATOM 1320 N N . THR A 1 176 ? 23.394 2.839 -12.077 1.00 95.81 176 THR A N 1
ATOM 1321 C CA . THR A 1 176 ? 23.904 3.919 -11.238 1.00 95.81 176 THR A CA 1
ATOM 1322 C C . THR A 1 176 ? 23.766 3.571 -9.756 1.00 95.81 176 THR A C 1
ATOM 1324 O O . THR A 1 176 ? 23.035 2.659 -9.355 1.00 95.81 176 THR A O 1
ATOM 1327 N N . SER A 1 177 ? 24.449 4.328 -8.897 1.00 93.94 177 SER A N 1
ATOM 1328 C CA . SER A 1 177 ? 24.270 4.205 -7.448 1.00 93.94 177 SER A CA 1
ATOM 1329 C C . SER A 1 177 ? 22.826 4.476 -7.009 1.00 93.94 177 SER A C 1
ATOM 1331 O O . SER A 1 177 ? 22.374 3.873 -6.037 1.00 93.94 177 SER A O 1
ATOM 1333 N N . GLU A 1 178 ? 22.097 5.340 -7.721 1.00 93.81 178 GLU A N 1
ATOM 1334 C CA . GLU A 1 178 ? 20.688 5.638 -7.451 1.00 93.81 178 GLU A CA 1
ATOM 1335 C C . GLU A 1 178 ? 19.787 4.441 -7.785 1.00 93.81 178 GLU A C 1
ATOM 1337 O O . GLU A 1 178 ? 18.920 4.090 -6.985 1.00 93.81 178 GLU A O 1
ATOM 1342 N N . ASP A 1 179 ? 20.059 3.731 -8.885 1.00 93.31 179 ASP A N 1
ATOM 1343 C CA . ASP A 1 179 ? 19.329 2.510 -9.254 1.00 93.31 179 ASP A CA 1
ATOM 1344 C C . ASP A 1 179 ? 19.511 1.408 -8.203 1.00 93.31 179 ASP A C 1
ATOM 1346 O O . ASP A 1 179 ? 18.546 0.769 -7.774 1.00 93.31 179 ASP A O 1
ATOM 1350 N N . ILE A 1 180 ? 20.749 1.217 -7.732 1.00 94.62 180 ILE A N 1
ATOM 1351 C CA . ILE A 1 180 ? 21.081 0.229 -6.695 1.00 94.62 180 ILE A CA 1
ATOM 1352 C C . ILE A 1 180 ? 20.380 0.582 -5.377 1.00 94.62 180 ILE A C 1
ATOM 1354 O O . ILE A 1 180 ? 19.815 -0.295 -4.721 1.00 94.62 180 ILE A O 1
ATOM 1358 N N . GLN A 1 181 ? 20.367 1.864 -4.994 1.00 92.81 181 GLN A N 1
ATOM 1359 C CA . GLN A 1 181 ? 19.652 2.327 -3.802 1.00 92.81 181 GLN A CA 1
ATOM 1360 C C . GLN A 1 181 ? 18.134 2.152 -3.931 1.00 92.81 181 GLN A C 1
ATOM 1362 O O . GLN A 1 181 ? 17.486 1.709 -2.975 1.00 92.81 181 GLN A O 1
ATOM 1367 N N . GLY A 1 182 ? 17.561 2.455 -5.099 1.00 91.19 182 GLY A N 1
ATOM 1368 C CA . GLY A 1 182 ? 16.141 2.254 -5.385 1.00 91.19 182 GLY A CA 1
ATOM 1369 C C . GLY A 1 182 ? 15.740 0.782 -5.294 1.00 91.19 182 GLY A C 1
ATOM 1370 O O . GLY A 1 182 ? 14.726 0.442 -4.673 1.00 91.19 182 GLY A O 1
ATOM 1371 N N . LEU A 1 183 ? 16.578 -0.111 -5.824 1.00 94.06 183 LEU A N 1
ATOM 1372 C CA . LEU A 1 183 ? 16.356 -1.552 -5.769 1.00 94.06 183 LEU A CA 1
ATOM 1373 C C . LEU A 1 183 ? 16.485 -2.091 -4.335 1.00 94.06 183 LEU A C 1
ATOM 1375 O O . LEU A 1 183 ? 15.592 -2.795 -3.862 1.00 94.06 183 LEU A O 1
ATOM 1379 N N . ALA A 1 184 ? 17.523 -1.684 -3.599 1.00 92.38 184 ALA A N 1
ATOM 1380 C CA . ALA A 1 184 ? 17.711 -2.050 -2.195 1.00 92.38 184 ALA A CA 1
ATOM 1381 C C . ALA A 1 184 ? 16.551 -1.576 -1.300 1.00 92.38 184 ALA A C 1
ATOM 1383 O O . ALA A 1 184 ? 16.049 -2.339 -0.474 1.00 92.38 184 ALA A O 1
ATOM 1384 N N . SER A 1 185 ? 16.073 -0.343 -1.495 1.00 89.94 185 SER A N 1
ATOM 1385 C CA . SER A 1 185 ? 14.924 0.204 -0.759 1.00 89.94 185 SER A CA 1
ATOM 1386 C C . SER A 1 185 ? 13.645 -0.576 -1.063 1.00 89.94 185 SER A C 1
ATOM 1388 O O . SER A 1 185 ? 12.870 -0.889 -0.160 1.00 89.94 185 SER A O 1
ATOM 1390 N N . THR A 1 186 ? 13.446 -0.945 -2.330 1.00 92.81 186 THR A N 1
ATOM 1391 C CA . THR A 1 186 ? 12.301 -1.755 -2.762 1.00 92.81 186 THR A CA 1
ATOM 1392 C C . THR A 1 186 ? 12.315 -3.132 -2.096 1.00 92.81 186 THR A C 1
ATOM 1394 O O . THR A 1 186 ? 11.298 -3.548 -1.536 1.00 92.81 186 THR A O 1
ATOM 1397 N N . LEU A 1 187 ? 13.469 -3.806 -2.082 1.00 89.06 187 LEU A N 1
ATOM 1398 C CA . LEU A 1 187 ? 13.652 -5.092 -1.402 1.00 89.06 187 LEU A CA 1
ATOM 1399 C C . LEU A 1 187 ? 13.390 -4.976 0.104 1.00 89.06 187 LEU A C 1
ATOM 1401 O O . LEU A 1 187 ? 12.664 -5.791 0.674 1.00 89.06 187 LEU A O 1
ATOM 1405 N N . PHE A 1 188 ? 13.909 -3.927 0.741 1.00 87.88 188 PHE A N 1
ATOM 1406 C CA . PHE A 1 188 ? 13.715 -3.695 2.169 1.00 87.88 188 PHE A CA 1
ATOM 1407 C C . PHE A 1 188 ? 12.240 -3.485 2.532 1.00 87.88 188 PHE A C 1
ATOM 1409 O O . PHE A 1 188 ? 11.754 -4.054 3.513 1.00 87.88 188 PHE A O 1
ATOM 1416 N N . ILE A 1 189 ? 11.501 -2.716 1.726 1.00 84.50 189 ILE A N 1
ATOM 1417 C CA . ILE A 1 189 ? 10.056 -2.518 1.901 1.00 84.50 189 ILE A CA 1
ATOM 1418 C C . ILE A 1 189 ? 9.315 -3.848 1.748 1.00 84.50 189 ILE A C 1
ATOM 1420 O O . ILE A 1 189 ? 8.426 -4.145 2.546 1.00 84.50 189 ILE A O 1
ATOM 1424 N N . GLN A 1 190 ? 9.672 -4.661 0.752 1.00 84.12 190 GLN A N 1
ATOM 1425 C CA . GLN A 1 190 ? 9.041 -5.965 0.537 1.00 84.12 190 GLN A CA 1
ATOM 1426 C C . GLN A 1 190 ? 9.271 -6.905 1.724 1.00 84.12 190 GLN A C 1
ATOM 1428 O O . GLN A 1 190 ? 8.307 -7.440 2.269 1.00 84.12 190 GLN A O 1
ATOM 1433 N N . ILE A 1 191 ? 10.513 -7.025 2.194 1.00 80.00 191 ILE A N 1
ATOM 1434 C CA . ILE A 1 191 ? 10.865 -7.848 3.360 1.00 80.00 191 ILE A CA 1
ATOM 1435 C C . ILE A 1 191 ? 10.133 -7.360 4.615 1.00 80.00 191 ILE A C 1
ATOM 1437 O O . ILE A 1 191 ? 9.539 -8.159 5.342 1.00 80.00 191 ILE A O 1
ATOM 1441 N N . SER A 1 192 ? 10.088 -6.043 4.828 1.00 77.62 192 SER A N 1
ATOM 1442 C CA . SER A 1 192 ? 9.388 -5.439 5.967 1.00 77.62 192 SER A CA 1
ATOM 1443 C C . SER A 1 192 ? 7.876 -5.686 5.925 1.00 77.62 192 SER A C 1
ATOM 1445 O O . SER A 1 192 ? 7.255 -5.865 6.969 1.00 77.62 192 SER A O 1
ATOM 1447 N N . ARG A 1 193 ? 7.272 -5.746 4.729 1.00 73.81 193 ARG A N 1
ATOM 1448 C CA . ARG A 1 193 ? 5.846 -6.077 4.547 1.00 73.81 193 ARG A CA 1
ATOM 1449 C C . ARG A 1 193 ? 5.542 -7.559 4.758 1.00 73.81 193 ARG A C 1
ATOM 1451 O O . ARG A 1 193 ? 4.434 -7.879 5.174 1.00 73.81 193 ARG A O 1
ATOM 1458 N N . MET A 1 194 ? 6.490 -8.447 4.468 1.00 68.81 194 MET A N 1
ATOM 1459 C CA . MET A 1 194 ? 6.308 -9.898 4.594 1.00 68.81 194 MET A CA 1
ATOM 1460 C C . MET A 1 194 ? 6.482 -10.412 6.029 1.00 68.81 194 MET A C 1
ATOM 1462 O O . MET A 1 194 ? 6.129 -11.555 6.307 1.00 68.81 194 MET A O 1
ATOM 1466 N N . GLY A 1 195 ? 7.046 -9.610 6.940 1.00 57.62 195 GLY A N 1
ATOM 1467 C CA . GLY A 1 195 ? 7.322 -10.031 8.320 1.00 57.62 195 GLY A CA 1
ATOM 1468 C C . GLY A 1 195 ? 8.343 -11.174 8.435 1.00 57.62 195 GLY A C 1
ATOM 1469 O O . GLY A 1 195 ? 8.527 -11.729 9.516 1.00 57.62 195 GLY A O 1
ATOM 1470 N N . ALA A 1 196 ? 9.004 -11.539 7.332 1.00 53.25 196 ALA A N 1
ATOM 1471 C CA . ALA A 1 196 ? 9.991 -12.604 7.282 1.00 53.25 196 ALA A CA 1
ATOM 1472 C C . ALA A 1 196 ? 11.358 -12.050 7.703 1.00 53.25 196 ALA A C 1
ATOM 1474 O O . ALA A 1 196 ? 11.893 -11.139 7.072 1.00 53.25 196 ALA A O 1
ATOM 1475 N N . GLY A 1 197 ? 11.922 -12.591 8.785 1.00 48.94 197 GLY A N 1
ATOM 1476 C CA . GLY A 1 197 ? 13.268 -12.247 9.237 1.00 48.94 197 GLY A CA 1
ATOM 1477 C C . GLY A 1 197 ? 14.303 -12.529 8.146 1.00 48.94 197 GLY A C 1
ATOM 1478 O O . GLY A 1 197 ? 14.346 -13.621 7.580 1.00 48.94 197 GLY A O 1
ATOM 1479 N N . PHE A 1 198 ? 15.132 -11.536 7.840 1.00 49.53 198 PHE A N 1
ATOM 1480 C CA . PHE A 1 198 ? 16.201 -11.655 6.856 1.00 49.53 198 PHE A CA 1
ATOM 1481 C C . PHE A 1 198 ? 17.335 -12.539 7.402 1.00 49.53 198 PHE A C 1
ATOM 1483 O O . PHE A 1 198 ? 17.880 -12.252 8.466 1.00 49.53 198 PHE A O 1
ATOM 1490 N N . THR A 1 199 ? 17.726 -13.589 6.674 1.00 44.84 199 THR A N 1
ATOM 1491 C CA . THR A 1 199 ? 19.008 -14.287 6.878 1.00 44.84 199 THR A CA 1
ATOM 1492 C C . THR A 1 199 ? 19.929 -13.922 5.722 1.00 44.84 199 THR A C 1
ATOM 1494 O O . THR A 1 199 ? 19.726 -14.351 4.590 1.00 44.84 199 THR A O 1
ATOM 1497 N N . ALA A 1 200 ? 20.919 -13.075 6.005 1.00 39.38 200 ALA A N 1
ATOM 1498 C CA . ALA A 1 200 ? 21.933 -12.687 5.036 1.00 39.38 200 ALA A CA 1
ATOM 1499 C C . ALA A 1 200 ? 22.779 -13.914 4.670 1.00 39.38 200 ALA A C 1
ATOM 1501 O O . ALA A 1 200 ? 23.485 -14.448 5.524 1.00 39.38 200 ALA A O 1
ATOM 1502 N N . MET A 1 201 ? 22.724 -14.360 3.415 1.00 36.94 201 MET A N 1
ATOM 1503 C CA . MET A 1 201 ? 23.776 -15.215 2.872 1.00 36.94 201 MET A CA 1
ATOM 1504 C C . MET A 1 201 ? 24.908 -14.311 2.393 1.00 36.94 201 MET A C 1
ATOM 1506 O O . MET A 1 201 ? 24.708 -13.485 1.506 1.00 36.94 201 MET A O 1
ATOM 1510 N N . SER A 1 202 ? 26.083 -14.447 3.003 1.00 32.75 202 SER A N 1
ATOM 1511 C CA . SER A 1 202 ? 27.309 -13.835 2.495 1.00 32.75 202 SER A CA 1
ATOM 1512 C C . SER A 1 202 ? 27.666 -14.465 1.147 1.00 32.75 202 SER A C 1
ATOM 1514 O O . SER A 1 202 ? 27.643 -15.690 1.011 1.00 32.75 202 SER A O 1
ATOM 1516 N N . ALA A 1 203 ? 27.979 -13.627 0.159 1.00 33.84 203 ALA A N 1
ATOM 1517 C CA . ALA A 1 203 ? 28.343 -14.050 -1.188 1.00 33.84 203 ALA A CA 1
ATOM 1518 C C . ALA A 1 203 ? 29.585 -14.975 -1.190 1.00 33.84 203 ALA A C 1
ATOM 1520 O O . ALA A 1 203 ? 30.503 -14.769 -0.388 1.00 33.84 203 ALA A O 1
ATOM 1521 N N . PRO A 1 204 ? 29.648 -15.985 -2.080 1.00 36.69 204 PRO A N 1
ATOM 1522 C CA . PRO A 1 204 ? 30.850 -16.784 -2.277 1.00 36.69 204 PRO A CA 1
ATOM 1523 C C . PRO A 1 204 ? 31.944 -15.900 -2.888 1.00 36.69 204 PRO A C 1
ATOM 1525 O O . PRO A 1 204 ? 31.788 -15.378 -3.989 1.00 36.69 204 PRO A O 1
ATOM 1528 N N . GLY A 1 205 ? 33.044 -15.716 -2.155 1.00 33.03 205 GLY A N 1
ATOM 1529 C CA . GLY A 1 205 ? 34.213 -14.997 -2.650 1.00 33.03 205 GLY A CA 1
ATOM 1530 C C . GLY A 1 205 ? 34.781 -15.666 -3.901 1.00 33.03 205 GLY A C 1
ATOM 1531 O O . GLY A 1 205 ? 34.995 -16.880 -3.924 1.00 33.03 205 GLY A O 1
ATOM 1532 N N . GLU A 1 206 ? 35.019 -14.853 -4.929 1.00 35.34 206 GLU A N 1
ATOM 1533 C CA . GLU A 1 206 ? 35.750 -15.215 -6.138 1.00 35.34 206 GLU A CA 1
ATOM 1534 C C . GLU A 1 206 ? 37.074 -15.906 -5.780 1.00 35.34 206 GLU A C 1
ATOM 1536 O O . GLU A 1 206 ? 37.943 -15.342 -5.111 1.00 35.34 206 GLU A O 1
ATOM 1541 N N . GLN A 1 207 ? 37.240 -17.142 -6.255 1.00 35.62 207 GLN A N 1
ATOM 1542 C CA . GLN A 1 207 ? 38.532 -17.815 -6.291 1.00 35.62 207 GLN A CA 1
ATOM 1543 C C . GLN A 1 207 ? 39.432 -17.077 -7.285 1.00 35.62 207 GLN A C 1
ATOM 1545 O O . GLN A 1 207 ? 39.430 -17.354 -8.484 1.00 35.62 207 GLN A O 1
ATOM 1550 N N . GLN A 1 208 ? 40.211 -16.124 -6.779 1.00 35.88 208 GLN A N 1
ATOM 1551 C CA . GLN A 1 208 ? 41.283 -15.510 -7.542 1.00 35.88 208 GLN A CA 1
ATOM 1552 C C . GLN A 1 208 ? 42.378 -16.561 -7.762 1.00 35.88 208 GLN A C 1
ATOM 1554 O O . GLN A 1 208 ? 43.025 -17.044 -6.833 1.00 35.88 208 GLN A O 1
ATOM 1559 N N . GLN A 1 209 ? 42.533 -16.943 -9.025 1.00 41.06 209 GLN A N 1
ATOM 1560 C CA . GLN A 1 209 ? 43.520 -17.878 -9.538 1.00 41.06 209 GLN A CA 1
ATOM 1561 C C . GLN A 1 209 ? 44.930 -17.302 -9.313 1.00 41.06 209 GLN A C 1
ATOM 1563 O O . GLN A 1 209 ? 45.461 -16.563 -10.139 1.00 41.06 209 GLN A O 1
ATOM 1568 N N . GLN A 1 210 ? 45.535 -17.602 -8.161 1.00 34.47 210 GLN A N 1
ATOM 1569 C CA . GLN A 1 210 ? 46.923 -17.253 -7.871 1.00 34.47 210 GLN A CA 1
ATOM 1570 C C . GLN A 1 210 ? 47.841 -18.352 -8.419 1.00 34.47 210 GLN A C 1
ATOM 1572 O O . GLN A 1 210 ? 48.058 -19.395 -7.804 1.00 34.47 210 GLN A O 1
ATOM 1577 N N . LEU A 1 211 ? 48.381 -18.098 -9.613 1.00 38.41 211 LEU A N 1
ATOM 1578 C CA . LEU A 1 211 ? 49.625 -18.704 -10.079 1.00 38.41 211 LEU A CA 1
ATOM 1579 C C . LEU A 1 211 ? 50.728 -18.398 -9.056 1.00 38.41 211 LEU A C 1
ATOM 1581 O O . LEU A 1 211 ? 51.192 -17.261 -8.974 1.00 38.41 211 LEU A O 1
ATOM 1585 N N . VAL A 1 212 ? 51.178 -19.408 -8.309 1.00 35.59 212 VAL A N 1
ATOM 1586 C CA . VAL A 1 212 ? 52.418 -19.328 -7.527 1.00 35.59 212 VAL A CA 1
ATOM 1587 C C . VAL A 1 212 ? 53.469 -20.181 -8.221 1.00 35.59 212 VAL A C 1
ATOM 1589 O O . VAL A 1 212 ? 53.542 -21.399 -8.071 1.00 35.59 212 VAL A O 1
ATOM 1592 N N . ASN A 1 213 ? 54.273 -19.497 -9.029 1.00 37.34 213 ASN A N 1
ATOM 1593 C CA . ASN A 1 213 ? 55.609 -19.936 -9.396 1.00 37.34 213 ASN A CA 1
ATOM 1594 C C . ASN A 1 213 ? 56.483 -19.985 -8.133 1.00 37.34 213 ASN A C 1
ATOM 1596 O O . ASN A 1 213 ? 56.515 -19.015 -7.379 1.00 37.34 213 ASN A O 1
ATOM 1600 N N . GLY A 1 214 ? 57.272 -21.052 -7.987 1.00 33.53 214 GLY A N 1
ATOM 1601 C CA . GLY A 1 214 ? 58.544 -20.996 -7.264 1.00 33.53 214 GLY A CA 1
ATOM 1602 C C . GLY A 1 214 ? 58.632 -21.756 -5.938 1.00 33.53 214 GLY A C 1
ATOM 1603 O O . GLY A 1 214 ? 58.376 -21.204 -4.879 1.00 33.53 214 GLY A O 1
ATOM 1604 N N . GLY A 1 215 ? 59.194 -22.966 -6.012 1.00 32.59 215 GLY A N 1
ATOM 1605 C CA . GLY A 1 215 ? 60.468 -23.229 -5.332 1.00 32.59 215 GLY A CA 1
ATOM 1606 C C . GLY A 1 215 ? 60.456 -23.814 -3.913 1.00 32.59 215 GLY A C 1
ATOM 1607 O O . GLY A 1 215 ? 60.344 -23.093 -2.935 1.00 32.59 215 GLY A O 1
ATOM 1608 N N . MET A 1 216 ? 60.819 -25.103 -3.851 1.00 33.38 216 MET A N 1
ATOM 1609 C CA . MET A 1 216 ? 61.881 -25.658 -2.986 1.00 33.38 216 MET A CA 1
ATOM 1610 C C . MET A 1 216 ? 61.772 -25.491 -1.450 1.00 33.38 216 MET A C 1
ATOM 1612 O O . MET A 1 216 ? 62.107 -24.443 -0.909 1.00 33.38 216 MET A O 1
ATOM 1616 N N . LYS A 1 217 ? 61.571 -26.607 -0.725 1.00 33.06 217 LYS A N 1
ATOM 1617 C CA . LYS A 1 217 ? 62.650 -27.372 -0.043 1.00 33.06 217 LYS A CA 1
ATOM 1618 C C . LYS A 1 217 ? 62.119 -28.515 0.850 1.00 33.06 217 LYS A C 1
ATOM 1620 O O . LYS A 1 217 ? 61.336 -28.278 1.754 1.00 33.06 217 LYS A O 1
ATOM 1625 N N . CYS A 1 218 ? 62.713 -29.690 0.615 1.00 31.08 218 CYS A N 1
ATOM 1626 C CA . CYS A 1 218 ? 63.303 -30.651 1.566 1.00 31.08 218 CYS A CA 1
ATOM 1627 C C . CYS A 1 218 ? 62.473 -31.457 2.594 1.00 31.08 218 CYS A C 1
ATOM 1629 O O . CYS A 1 218 ? 61.652 -30.917 3.323 1.00 31.08 218 CYS A O 1
ATOM 1631 N N . LEU A 1 219 ? 62.968 -32.704 2.750 1.00 34.78 219 LEU A N 1
ATOM 1632 C CA . LEU A 1 219 ? 62.815 -33.722 3.814 1.00 34.78 219 LEU A CA 1
ATOM 1633 C C . LEU A 1 219 ? 61.581 -34.630 3.645 1.00 34.78 219 LEU A C 1
ATOM 1635 O O . LEU A 1 219 ? 60.468 -34.128 3.591 1.00 34.78 219 LEU A O 1
ATOM 1639 N N . GLN A 1 220 ? 61.685 -35.960 3.525 1.00 38.25 220 GLN A N 1
ATOM 1640 C CA . GLN A 1 220 ? 62.731 -36.946 3.864 1.00 38.25 220 GLN A CA 1
ATOM 1641 C C . GLN A 1 220 ? 62.997 -37.929 2.720 1.00 38.25 220 GLN A C 1
ATOM 1643 O O . GLN A 1 220 ? 62.065 -38.171 1.923 1.00 38.25 220 GLN A O 1
#

Secondary structure (DSSP, 8-state):
-----B-PPBT-EEEEEES-S-PEEEE-TTSSEEEEEEEEEEESGGG-EEEEEEEE-THHHHHHHHTTPPTT-EEEEEEEEPTT-SSEEEEEEETTTTT-----HHHHHHHHHHHHHTTSPPPP------------------HHHHHHHHHHHHHHHHHHHHHHHHHHTT------HHHHHHHHHHHHHHHHHHTPPP--PPPPPP--------------

Radius of gyration: 26.88 Å; chains: 1; bounding box: 90×59×47 Å

pLDDT: mean 71.8, std 20.78, range [31.08, 96.25]